Protein AF-A0A8T3TM35-F1 (afdb_monomer_lite)

Sequence (187 aa):
MLFPSIGATKRDLIRYYVTMAPVLLPYLRGRPLNTDRWPDGVTGKHFWQKQIPRHAPDWIARWDYPEAGSTESHTYIVADRVATMAWLANQAVIDLHPWTSRCESYRNPTYALIDIDPGERTTFQQVVTFARLYATALGHLGVTGFPKLTGKRGIQIWVPVRDGYTFDQTRDWVGELSRAVGGTVPD

Foldseek 3Di:
DAAVVVPDDLVNQLVVLLVCVVVCQVVQAQFFKWFKADPPHPVDDIDIDRADDPPDDPPFDKAADPPADPPGHGIGTGDHDSVNSSVCSNRRGPDIDTQQDGSVQNFWGQKQKDKQDDDPPDQLVNLVVLVVLLCVLCVVVVFDWDWDDPVPRHIMTITGDDPDDGPVRSVVVSVVSCVVSVVVDDD

Secondary structure (DSSP, 8-state):
--BGGGTB-HHHHHHHHHHHHHHHHHHHTT-EEEEEE-TT-TTS--EEE-BPPTTS-TTS-EEE-TT--TTS-SEEEE--SHHHHHHHHHTTEEEEEE-SB-GGGTTSBSEEEEEEPPPTT--HHHHHHHHHHHHHHHHHTT---EEEE-SSS-EEEEEE--TT--HHHHHHHHHHHHHHHHTTS--

Structure (mmCIF, N/CA/C/O backbone):
data_AF-A0A8T3TM35-F1
#
_entry.id   AF-A0A8T3TM35-F1
#
loop_
_atom_site.group_PDB
_atom_site.id
_atom_site.type_symbol
_atom_site.label_atom_id
_atom_site.label_alt_id
_atom_site.label_comp_id
_atom_site.label_asym_id
_atom_site.label_entity_id
_atom_site.label_seq_id
_atom_site.pdbx_PDB_ins_code
_atom_site.Cartn_x
_atom_site.Cartn_y
_atom_site.Cartn_z
_atom_site.occupancy
_atom_site.B_iso_or_equiv
_atom_site.auth_seq_id
_atom_site.auth_comp_id
_atom_site.auth_asym_id
_atom_site.auth_atom_id
_atom_site.pdbx_PDB_model_num
ATOM 1 N N . MET A 1 1 ? 22.528 -1.179 -10.360 1.00 88.75 1 MET A N 1
ATOM 2 C CA . MET A 1 1 ? 22.214 -1.777 -9.039 1.00 88.75 1 MET A CA 1
ATOM 3 C C . MET A 1 1 ? 20.976 -1.077 -8.501 1.00 88.75 1 MET A C 1
ATOM 5 O O . MET A 1 1 ? 20.927 0.128 -8.678 1.00 88.75 1 MET A O 1
ATOM 9 N N . LEU A 1 2 ? 19.987 -1.774 -7.921 1.00 95.56 2 LEU A N 1
ATOM 10 C CA . LEU A 1 2 ? 18.801 -1.092 -7.359 1.00 95.56 2 LEU A CA 1
ATOM 11 C C . LEU A 1 2 ? 18.935 -0.845 -5.856 1.00 95.56 2 LEU A C 1
ATOM 13 O O . LEU A 1 2 ? 18.558 0.227 -5.400 1.00 95.56 2 LEU A O 1
ATOM 17 N N . PHE A 1 3 ? 19.522 -1.787 -5.114 1.00 97.31 3 PHE A N 1
ATOM 18 C CA . PHE A 1 3 ? 19.735 -1.674 -3.670 1.00 97.31 3 PHE A CA 1
ATOM 19 C C . PHE A 1 3 ? 21.210 -1.948 -3.330 1.00 97.31 3 PHE A C 1
ATOM 21 O O . PHE A 1 3 ? 21.580 -3.094 -3.062 1.00 97.31 3 PHE A O 1
ATOM 28 N N . PRO A 1 4 ? 22.075 -0.915 -3.364 1.00 96.62 4 PRO A N 1
ATOM 29 C CA . PRO A 1 4 ? 23.511 -1.070 -3.129 1.00 96.62 4 PRO A CA 1
ATOM 30 C C . PRO A 1 4 ? 23.877 -1.709 -1.790 1.00 96.62 4 PRO A C 1
ATOM 32 O O . PRO A 1 4 ? 24.725 -2.595 -1.763 1.00 96.62 4 PRO A O 1
ATOM 35 N N . SER A 1 5 ? 23.200 -1.321 -0.706 1.00 96.50 5 SER A N 1
ATOM 36 C CA . SER A 1 5 ? 23.494 -1.788 0.657 1.00 96.50 5 SER A CA 1
ATOM 37 C C . SER A 1 5 ? 23.337 -3.297 0.855 1.00 96.50 5 SER A C 1
ATOM 39 O O . SER A 1 5 ? 23.974 -3.859 1.738 1.00 96.50 5 SER A O 1
ATOM 41 N N . ILE A 1 6 ? 22.507 -3.949 0.038 1.00 96.38 6 ILE A N 1
ATOM 42 C CA . ILE A 1 6 ? 22.234 -5.392 0.113 1.00 96.38 6 ILE A CA 1
ATOM 43 C C . ILE A 1 6 ? 22.645 -6.137 -1.164 1.00 96.38 6 ILE A C 1
ATOM 45 O O . ILE A 1 6 ? 22.265 -7.288 -1.355 1.00 96.38 6 ILE A O 1
ATOM 49 N N . GLY A 1 7 ? 23.373 -5.486 -2.077 1.00 96.94 7 GLY A N 1
ATOM 50 C CA . GLY A 1 7 ? 23.821 -6.123 -3.317 1.00 96.94 7 GLY A CA 1
ATOM 51 C C . GLY A 1 7 ? 22.704 -6.462 -4.317 1.00 96.94 7 GLY A C 1
ATOM 52 O O . GLY A 1 7 ? 22.964 -7.184 -5.276 1.00 96.94 7 GLY A O 1
ATOM 53 N N . ALA A 1 8 ? 21.471 -5.974 -4.125 1.00 98.00 8 ALA A N 1
ATOM 54 C CA . ALA A 1 8 ? 20.333 -6.418 -4.929 1.00 98.00 8 ALA A CA 1
ATOM 55 C C . ALA A 1 8 ? 20.161 -5.611 -6.226 1.00 98.00 8 ALA A C 1
ATOM 57 O O . ALA A 1 8 ? 20.257 -4.376 -6.294 1.00 98.00 8 ALA A O 1
ATOM 58 N N . THR A 1 9 ? 19.872 -6.342 -7.294 1.00 98.06 9 THR A N 1
ATOM 59 C CA . THR A 1 9 ? 19.763 -5.836 -8.660 1.00 98.06 9 THR A CA 1
ATOM 60 C C . THR A 1 9 ? 18.306 -5.723 -9.112 1.00 98.06 9 THR A C 1
ATOM 62 O O . THR A 1 9 ? 17.377 -6.195 -8.456 1.00 98.06 9 THR A O 1
ATOM 65 N N . LYS A 1 10 ? 18.088 -5.160 -10.307 1.00 98.00 10 LYS A N 1
ATOM 66 C CA . LYS A 1 10 ? 16.772 -5.189 -10.962 1.00 98.00 10 LYS A CA 1
ATOM 67 C C . LYS A 1 10 ? 16.270 -6.617 -11.202 1.00 98.00 10 LYS A C 1
ATOM 69 O O . LYS A 1 10 ? 15.076 -6.871 -11.086 1.00 98.00 10 LYS A O 1
ATOM 74 N N . ARG A 1 11 ? 17.173 -7.562 -11.497 1.00 98.38 11 ARG A N 1
ATOM 75 C CA . ARG A 1 11 ? 16.820 -8.980 -11.656 1.00 98.38 11 ARG A CA 1
ATOM 76 C C . ARG A 1 11 ? 16.233 -9.548 -10.364 1.00 98.38 11 ARG A C 1
ATOM 78 O O . ARG A 1 11 ? 15.283 -10.321 -10.432 1.00 98.38 11 ARG A O 1
ATOM 85 N N . ASP A 1 12 ? 16.772 -9.154 -9.214 1.00 98.56 12 ASP A N 1
ATOM 86 C CA . ASP A 1 12 ? 16.298 -9.626 -7.912 1.00 98.56 12 ASP A CA 1
ATOM 87 C C . ASP A 1 12 ? 14.933 -9.034 -7.564 1.00 98.56 12 ASP A C 1
ATOM 89 O O . ASP A 1 12 ? 14.064 -9.771 -7.107 1.00 98.56 12 ASP A O 1
ATOM 93 N N . LEU A 1 13 ? 14.694 -7.756 -7.886 1.00 98.50 13 LEU A N 1
ATOM 94 C CA . LEU A 1 13 ? 13.369 -7.144 -7.749 1.00 98.50 13 LEU A CA 1
ATOM 95 C C . LEU A 1 13 ? 12.320 -7.850 -8.624 1.00 98.50 13 LEU A C 1
ATOM 97 O O . LEU A 1 13 ? 11.247 -8.198 -8.137 1.00 98.50 13 LEU A O 1
ATOM 101 N N . ILE A 1 14 ? 12.643 -8.118 -9.897 1.00 98.75 14 ILE A N 1
ATOM 102 C CA . ILE A 1 14 ? 11.753 -8.865 -10.805 1.00 98.75 14 ILE A CA 1
ATOM 103 C C . ILE A 1 14 ? 11.472 -10.261 -10.244 1.00 98.75 14 ILE A C 1
ATOM 105 O O . ILE A 1 14 ? 10.315 -10.676 -10.197 1.00 98.75 14 ILE A O 1
ATOM 109 N N . ARG A 1 15 ? 12.509 -10.975 -9.783 1.00 98.75 15 ARG A N 1
ATOM 110 C CA . ARG A 1 15 ? 12.351 -12.295 -9.157 1.00 98.75 15 ARG A CA 1
ATOM 111 C C . ARG A 1 15 ? 11.426 -12.211 -7.943 1.00 98.75 15 ARG A C 1
ATOM 113 O O . ARG A 1 15 ? 10.504 -13.010 -7.849 1.00 98.75 15 ARG A O 1
ATOM 120 N N . TYR A 1 16 ? 11.634 -11.239 -7.057 1.00 98.56 16 TYR A N 1
ATOM 121 C CA . TYR A 1 16 ? 10.808 -11.043 -5.867 1.00 98.56 16 TYR A CA 1
ATOM 122 C C . TYR A 1 16 ? 9.336 -10.799 -6.226 1.00 98.56 16 TYR A C 1
ATOM 124 O O . TYR A 1 16 ? 8.463 -11.492 -5.709 1.00 98.56 16 TYR A O 1
ATOM 132 N N . TYR A 1 17 ? 9.055 -9.891 -7.165 1.00 98.69 17 TYR A N 1
ATOM 133 C CA . TYR A 1 17 ? 7.687 -9.590 -7.605 1.00 98.69 17 TYR A CA 1
ATOM 134 C C . TYR A 1 17 ? 6.992 -10.808 -8.221 1.00 98.69 17 TYR A C 1
ATOM 136 O O . TYR A 1 17 ? 5.821 -11.046 -7.937 1.00 98.69 17 TYR A O 1
ATOM 144 N N . VAL A 1 18 ? 7.700 -11.595 -9.038 1.00 98.62 18 VAL A N 1
ATOM 145 C CA . VAL A 1 18 ? 7.152 -12.815 -9.652 1.00 98.62 18 VAL A CA 1
ATOM 146 C C . VAL A 1 18 ? 6.868 -13.886 -8.601 1.00 98.62 18 VAL A C 1
ATOM 148 O O . VAL A 1 18 ? 5.777 -14.452 -8.599 1.00 98.62 18 VAL A O 1
ATOM 151 N N . THR A 1 19 ? 7.804 -14.131 -7.681 1.00 98.69 19 THR A N 1
ATOM 152 C CA . THR A 1 19 ? 7.646 -15.131 -6.615 1.00 98.69 19 THR A CA 1
ATOM 153 C C . THR A 1 19 ? 6.531 -14.755 -5.640 1.00 98.69 19 THR A C 1
ATOM 155 O O . THR A 1 19 ? 5.755 -15.616 -5.236 1.00 98.69 19 THR A O 1
ATOM 158 N N . MET A 1 20 ? 6.412 -13.473 -5.285 1.00 98.50 20 MET A N 1
ATOM 159 C CA . MET A 1 20 ? 5.404 -12.988 -4.336 1.00 98.50 20 MET A CA 1
ATOM 160 C C . MET A 1 20 ? 4.048 -12.684 -4.976 1.00 98.50 20 MET A C 1
ATOM 162 O O . MET A 1 20 ? 3.083 -12.427 -4.255 1.00 98.50 20 MET A O 1
ATOM 166 N N . ALA A 1 21 ? 3.929 -12.731 -6.305 1.00 98.38 21 ALA A N 1
ATOM 167 C CA . ALA A 1 21 ? 2.689 -12.410 -7.006 1.00 98.38 21 ALA A CA 1
ATOM 168 C C . ALA A 1 21 ? 1.450 -13.176 -6.490 1.00 98.38 21 ALA A C 1
ATOM 170 O O . ALA A 1 21 ? 0.415 -12.527 -6.340 1.00 98.38 21 ALA A O 1
ATOM 171 N N . PRO A 1 22 ? 1.497 -14.485 -6.152 1.00 98.06 22 PRO A N 1
ATOM 172 C CA . PRO A 1 22 ? 0.335 -15.189 -5.596 1.00 98.06 22 PRO A CA 1
ATOM 173 C C . PRO A 1 22 ? -0.182 -14.596 -4.277 1.00 98.06 22 PRO A C 1
ATOM 175 O O . PRO A 1 22 ? -1.377 -14.669 -4.008 1.00 98.06 22 PRO A O 1
ATOM 178 N N . VAL A 1 23 ? 0.702 -13.983 -3.484 1.00 97.75 23 VAL A N 1
ATOM 179 C CA . VAL A 1 23 ? 0.368 -13.339 -2.204 1.00 97.75 23 VAL A CA 1
ATOM 180 C C . VAL A 1 23 ? -0.036 -11.880 -2.408 1.00 97.75 23 VAL A C 1
ATOM 182 O O . VAL A 1 23 ? -0.959 -11.406 -1.759 1.00 97.75 23 VAL A O 1
ATOM 185 N N . LEU A 1 24 ? 0.629 -11.160 -3.317 1.00 97.88 24 LEU A N 1
ATOM 186 C CA . LEU A 1 24 ? 0.381 -9.735 -3.550 1.00 97.88 24 LEU A CA 1
ATOM 187 C C . LEU A 1 24 ? -0.882 -9.482 -4.382 1.00 97.88 24 LEU A C 1
ATOM 189 O O . LEU A 1 24 ? -1.676 -8.609 -4.043 1.00 97.88 24 LEU A O 1
ATOM 193 N N . LEU A 1 25 ? -1.095 -10.241 -5.461 1.00 98.44 25 LEU A N 1
ATOM 194 C CA . LEU A 1 25 ? -2.178 -9.992 -6.420 1.00 98.44 25 LEU A CA 1
ATOM 195 C C . LEU A 1 25 ? -3.589 -9.974 -5.808 1.00 98.44 25 LEU A C 1
ATOM 197 O O . LEU A 1 25 ? -4.373 -9.131 -6.245 1.00 98.44 25 LEU A O 1
ATOM 201 N N . PRO A 1 26 ? -3.949 -10.805 -4.808 1.00 97.38 26 PRO A N 1
ATOM 202 C CA . PRO A 1 26 ? -5.237 -10.684 -4.120 1.00 97.38 26 PRO A CA 1
ATOM 203 C C . PRO A 1 26 ? -5.521 -9.284 -3.554 1.00 97.38 26 PRO A C 1
ATOM 205 O O . PRO A 1 26 ? -6.677 -8.870 -3.508 1.00 97.38 26 PRO A O 1
ATOM 208 N N . TYR A 1 27 ? -4.479 -8.535 -3.180 1.00 96.25 27 TYR A N 1
ATOM 209 C CA . TYR A 1 27 ? -4.590 -7.178 -2.638 1.00 96.25 27 TYR A CA 1
ATOM 210 C C . TYR A 1 27 ? -4.448 -6.075 -3.694 1.00 96.25 27 TYR A C 1
ATOM 212 O O . TYR A 1 27 ? -4.676 -4.915 -3.369 1.00 96.25 27 TYR A O 1
ATOM 220 N N . LEU A 1 28 ? -4.085 -6.407 -4.939 1.00 98.00 28 LEU A N 1
ATOM 221 C CA . LEU A 1 28 ? -3.875 -5.443 -6.033 1.00 98.00 28 LEU A CA 1
ATOM 222 C C . LEU A 1 28 ? -4.947 -5.535 -7.128 1.00 98.00 28 LEU A C 1
ATOM 224 O O . LEU A 1 28 ? -5.245 -4.544 -7.793 1.00 98.00 28 LEU A O 1
ATOM 228 N N . ARG A 1 29 ? -5.534 -6.721 -7.324 1.00 96.69 29 ARG A N 1
ATOM 229 C CA . ARG A 1 29 ? -6.546 -6.964 -8.356 1.00 96.69 29 ARG A CA 1
ATOM 230 C C . ARG A 1 29 ? -7.733 -6.024 -8.202 1.00 96.69 29 ARG A C 1
ATOM 232 O O . ARG A 1 29 ? -8.268 -5.847 -7.110 1.00 96.69 29 ARG A O 1
ATOM 239 N N . GLY A 1 30 ? -8.155 -5.457 -9.329 1.00 97.56 30 GLY A N 1
ATOM 240 C CA . GLY A 1 30 ? -9.287 -4.538 -9.384 1.00 97.56 30 GLY A CA 1
ATOM 241 C C . GLY A 1 30 ? -9.027 -3.200 -8.696 1.00 97.56 30 GLY A C 1
ATOM 242 O O . GLY A 1 30 ? -9.985 -2.476 -8.449 1.00 97.56 30 GLY A O 1
ATOM 243 N N . ARG A 1 31 ? -7.774 -2.851 -8.376 1.00 98.25 31 ARG A N 1
ATOM 244 C CA . ARG A 1 31 ? -7.418 -1.574 -7.750 1.00 98.25 31 ARG A CA 1
ATOM 245 C C . ARG A 1 31 ? -6.504 -0.766 -8.668 1.00 98.25 31 ARG A C 1
ATOM 247 O O . ARG A 1 31 ? -5.483 -1.302 -9.109 1.00 98.25 31 ARG A O 1
ATOM 254 N N . PRO A 1 32 ? -6.831 0.507 -8.934 1.00 98.19 32 PRO A N 1
ATOM 255 C CA . PRO A 1 32 ? -5.911 1.425 -9.591 1.00 98.19 32 PRO A CA 1
ATOM 256 C C . PRO A 1 32 ? -4.620 1.558 -8.778 1.00 98.19 32 PRO A C 1
ATOM 258 O O . PRO A 1 32 ? -4.656 1.628 -7.545 1.00 98.19 32 PRO A O 1
ATOM 261 N N . LEU A 1 33 ? -3.476 1.582 -9.459 1.00 97.94 33 LEU A N 1
ATOM 262 C CA . LEU A 1 33 ? -2.163 1.701 -8.832 1.00 97.94 33 LEU A CA 1
ATOM 263 C C . LEU A 1 33 ? -1.560 3.080 -9.059 1.00 97.94 33 LEU A C 1
ATOM 265 O O . LEU A 1 33 ? -1.355 3.505 -10.194 1.00 97.94 33 LEU A O 1
ATOM 269 N N . ASN A 1 34 ? -1.159 3.712 -7.960 1.00 98.06 34 ASN A N 1
ATOM 270 C CA . ASN A 1 34 ? -0.074 4.679 -7.983 1.00 98.06 34 ASN A CA 1
ATOM 271 C C . ASN A 1 34 ? 1.240 3.912 -7.785 1.00 98.06 34 ASN A C 1
ATOM 273 O O . ASN A 1 34 ? 1.294 2.932 -7.038 1.00 98.06 34 ASN A O 1
ATOM 277 N N . THR A 1 35 ? 2.305 4.339 -8.452 1.00 98.19 35 THR A N 1
ATOM 278 C CA . THR A 1 35 ? 3.607 3.663 -8.385 1.00 98.19 35 THR A CA 1
ATOM 279 C C . THR A 1 35 ? 4.715 4.660 -8.101 1.00 98.19 35 THR A C 1
ATOM 281 O O . THR A 1 35 ? 4.652 5.783 -8.601 1.00 98.19 35 THR A O 1
ATOM 284 N N . ASP A 1 36 ? 5.722 4.253 -7.329 1.00 98.00 36 ASP A N 1
ATOM 285 C CA . ASP A 1 36 ? 6.956 5.023 -7.151 1.00 98.00 36 ASP A CA 1
ATOM 286 C C . ASP A 1 36 ? 8.120 4.313 -7.849 1.00 98.00 36 ASP A C 1
ATOM 288 O O . ASP A 1 36 ? 8.399 3.127 -7.616 1.00 98.00 36 ASP A O 1
ATOM 292 N N . ARG A 1 37 ? 8.761 5.030 -8.773 1.00 97.69 37 ARG A N 1
ATOM 293 C CA . ARG A 1 37 ? 9.761 4.484 -9.692 1.00 97.69 37 ARG A CA 1
ATOM 294 C C . ARG A 1 37 ? 11.143 5.003 -9.359 1.00 97.69 37 ARG A C 1
ATOM 296 O O . ARG A 1 37 ? 11.346 6.207 -9.273 1.00 97.69 37 ARG A O 1
ATOM 303 N N . TRP A 1 38 ? 12.102 4.083 -9.322 1.00 98.06 38 TRP A N 1
ATOM 304 C CA . TRP A 1 38 ? 13.501 4.324 -8.973 1.00 98.06 38 TRP A CA 1
ATOM 305 C C . TRP A 1 38 ? 14.437 3.826 -10.088 1.00 98.06 38 TRP A C 1
ATOM 307 O O . TRP A 1 38 ? 15.111 2.805 -9.913 1.00 98.06 38 TRP A O 1
ATOM 317 N N . PRO A 1 39 ? 14.476 4.492 -11.263 1.00 96.69 39 PRO A N 1
ATOM 318 C CA . PRO A 1 39 ? 15.224 4.009 -12.430 1.00 96.69 39 PRO A CA 1
ATOM 319 C C . PRO A 1 39 ? 16.710 3.774 -12.146 1.00 96.69 39 PRO A C 1
ATOM 321 O O . PRO A 1 39 ? 17.278 2.786 -12.614 1.00 96.69 39 PRO A O 1
ATOM 324 N N . ASP A 1 40 ? 17.295 4.642 -11.318 1.00 96.62 40 ASP A N 1
ATOM 325 C CA . ASP A 1 40 ? 18.714 4.638 -10.956 1.00 96.62 40 ASP A CA 1
ATOM 326 C C . ASP A 1 40 ? 18.978 3.998 -9.575 1.00 96.62 40 ASP A C 1
ATOM 328 O O . ASP A 1 40 ? 20.068 4.125 -9.018 1.00 96.62 40 ASP A O 1
ATOM 332 N N . GLY A 1 41 ? 17.992 3.278 -9.021 1.00 97.12 41 GLY A N 1
ATOM 333 C CA . GLY A 1 41 ? 18.067 2.641 -7.702 1.00 97.12 41 GLY A CA 1
ATOM 334 C C . GLY A 1 41 ? 17.793 3.585 -6.530 1.00 97.12 41 GLY A C 1
ATOM 335 O O . GLY A 1 41 ? 17.624 4.787 -6.710 1.00 97.12 41 GLY A O 1
ATOM 336 N N . VAL A 1 42 ? 17.759 3.034 -5.310 1.00 96.88 42 VAL A N 1
ATOM 337 C CA . VAL A 1 42 ? 17.304 3.732 -4.082 1.00 96.88 42 VAL A CA 1
ATOM 338 C C . VAL A 1 42 ? 18.171 4.916 -3.639 1.00 96.88 42 VAL A C 1
ATOM 340 O O . VAL A 1 42 ? 17.793 5.662 -2.743 1.00 96.88 42 VAL A O 1
ATOM 343 N N . THR A 1 43 ? 19.346 5.091 -4.242 1.00 96.62 43 THR A N 1
ATOM 344 C CA . THR A 1 43 ? 20.241 6.236 -4.007 1.00 96.62 43 THR A CA 1
ATOM 345 C C . THR A 1 43 ? 20.080 7.338 -5.057 1.00 96.62 43 THR A C 1
ATOM 347 O O . THR A 1 43 ? 20.706 8.388 -4.938 1.00 96.62 43 THR A O 1
ATOM 350 N N . GLY A 1 44 ? 19.312 7.080 -6.119 1.00 96.56 44 GLY A N 1
ATOM 351 C CA . GLY A 1 44 ? 19.071 7.999 -7.225 1.00 96.56 44 GLY A CA 1
ATOM 352 C C . GLY A 1 44 ? 17.776 8.795 -7.074 1.00 96.56 44 GLY A C 1
ATOM 353 O O . GLY A 1 44 ? 17.106 8.762 -6.042 1.00 96.56 44 GLY A O 1
ATOM 354 N N . LYS A 1 45 ? 17.412 9.520 -8.138 1.00 97.19 45 LYS A N 1
ATOM 355 C CA . LYS A 1 45 ? 16.120 10.210 -8.208 1.00 97.19 45 LYS A CA 1
ATOM 356 C C . LYS A 1 45 ? 14.994 9.201 -8.414 1.00 97.19 45 LYS A C 1
ATOM 358 O O . LYS A 1 45 ? 15.152 8.211 -9.129 1.00 97.19 45 LYS A O 1
ATOM 363 N N . HIS A 1 46 ? 13.843 9.519 -7.842 1.00 97.44 46 HIS A N 1
ATOM 364 C CA . HIS A 1 46 ? 12.619 8.753 -8.005 1.00 97.44 46 HIS A CA 1
ATOM 365 C C . HIS A 1 46 ? 11.457 9.669 -8.371 1.00 97.44 46 HIS A C 1
ATOM 367 O O . HIS A 1 46 ? 11.565 10.896 -8.267 1.00 97.44 46 HIS A O 1
ATOM 373 N N . PHE A 1 47 ? 10.368 9.083 -8.856 1.00 97.88 47 PHE A N 1
ATOM 374 C CA . PHE A 1 47 ? 9.169 9.838 -9.185 1.00 97.88 47 PHE A CA 1
ATOM 375 C C . PHE A 1 47 ? 7.903 8.994 -9.082 1.00 97.88 47 PHE A C 1
ATOM 377 O O . PHE A 1 47 ? 7.862 7.813 -9.439 1.00 97.88 47 PHE A O 1
ATOM 384 N N . TRP A 1 48 ? 6.831 9.675 -8.687 1.00 97.50 48 TRP A N 1
ATOM 385 C CA . TRP A 1 48 ? 5.485 9.132 -8.680 1.00 97.50 48 TRP A CA 1
ATOM 386 C C . TRP A 1 48 ? 4.909 9.058 -10.088 1.00 97.50 48 TRP A C 1
ATOM 388 O O . TRP A 1 48 ? 4.900 10.039 -10.831 1.00 97.50 48 TRP A O 1
ATOM 398 N N . GLN A 1 49 ? 4.350 7.904 -10.425 1.00 97.00 49 GLN A N 1
ATOM 399 C CA . GLN A 1 49 ? 3.645 7.663 -11.671 1.00 97.00 49 GLN A CA 1
ATOM 400 C C . GLN A 1 49 ? 2.241 7.142 -11.360 1.00 97.00 49 GLN A C 1
ATOM 402 O O . GLN A 1 49 ? 2.069 6.039 -10.832 1.00 97.00 49 GLN A O 1
ATOM 407 N N . LYS A 1 50 ? 1.246 7.968 -11.691 1.00 96.81 50 LYS A N 1
ATOM 408 C CA . LYS A 1 50 ? -0.188 7.666 -11.587 1.00 96.81 50 LYS A CA 1
ATOM 409 C C . LYS A 1 50 ? -0.748 7.274 -12.956 1.00 96.81 50 LYS A C 1
ATOM 411 O O . LYS A 1 50 ? -1.243 6.167 -13.134 1.00 96.81 50 LYS A O 1
ATOM 416 N N . GLN A 1 51 ? -0.562 8.157 -13.939 1.00 97.31 51 GLN A N 1
ATOM 417 C CA . GLN A 1 51 ? -0.907 7.908 -15.334 1.00 97.31 51 GLN A CA 1
ATOM 418 C C . GLN A 1 51 ? -0.103 6.729 -15.900 1.00 97.31 51 GLN A C 1
ATOM 420 O O . GLN A 1 51 ? 1.130 6.706 -15.817 1.00 97.31 51 GLN A O 1
ATOM 425 N N . ILE A 1 52 ? -0.795 5.776 -16.525 1.00 97.06 52 ILE A N 1
ATOM 426 C CA . ILE A 1 52 ? -0.159 4.693 -17.279 1.00 97.06 52 ILE A CA 1
ATOM 427 C C . ILE A 1 52 ? 0.761 5.280 -18.369 1.00 97.06 52 ILE A C 1
ATOM 429 O O . ILE A 1 52 ? 0.353 6.188 -19.102 1.00 97.06 52 ILE A O 1
ATOM 433 N N . PRO A 1 53 ? 2.017 4.812 -18.499 1.00 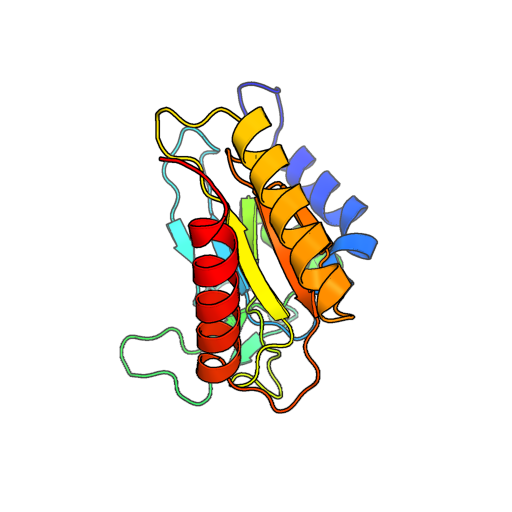95.88 53 PRO A N 1
ATOM 434 C CA . PRO A 1 53 ? 2.930 5.382 -19.473 1.00 95.88 53 PRO A CA 1
ATOM 435 C C . PRO A 1 53 ? 2.543 4.958 -20.893 1.00 95.88 53 PRO A C 1
ATOM 437 O O . PRO A 1 53 ? 2.080 3.842 -21.114 1.00 95.88 53 PRO A O 1
ATOM 440 N N . ARG A 1 54 ? 2.791 5.831 -21.878 1.00 95.75 54 ARG A N 1
ATOM 441 C CA . ARG A 1 54 ? 2.416 5.604 -23.290 1.00 95.75 54 ARG A CA 1
ATOM 442 C C . ARG A 1 54 ? 3.027 4.339 -23.903 1.00 95.75 54 ARG A C 1
ATOM 444 O O . ARG A 1 54 ? 2.456 3.780 -24.826 1.00 95.75 54 ARG A O 1
ATOM 451 N N . HIS A 1 55 ? 4.181 3.901 -23.403 1.00 95.94 55 HIS A N 1
ATOM 452 C CA . HIS A 1 55 ? 4.864 2.681 -23.846 1.00 95.94 55 HIS A CA 1
ATOM 453 C C . HIS A 1 55 ? 4.430 1.422 -23.080 1.00 95.94 55 HIS A C 1
ATOM 455 O O . HIS A 1 55 ? 5.063 0.375 -23.225 1.00 95.94 55 HIS A O 1
ATOM 461 N N . ALA A 1 56 ? 3.414 1.510 -22.213 1.00 97.81 56 ALA A N 1
ATOM 462 C CA . ALA A 1 56 ? 2.872 0.337 -21.542 1.00 97.81 56 ALA A CA 1
ATOM 463 C C . ALA A 1 56 ? 2.274 -0.631 -22.579 1.00 97.81 56 ALA A C 1
ATOM 465 O O . ALA A 1 56 ? 1.479 -0.200 -23.413 1.00 97.81 56 ALA A O 1
ATOM 466 N N . PRO A 1 57 ? 2.622 -1.930 -22.531 1.00 98.19 57 PRO A N 1
ATOM 467 C CA . PRO A 1 57 ? 2.053 -2.913 -23.445 1.00 98.19 57 PRO A CA 1
ATOM 468 C C . PRO A 1 57 ? 0.522 -2.984 -23.378 1.00 98.19 57 PRO A C 1
ATOM 470 O O . PRO A 1 57 ? -0.071 -2.787 -22.316 1.00 98.19 57 PRO A O 1
ATOM 473 N N . ASP A 1 58 ? -0.122 -3.358 -24.485 1.00 97.56 58 ASP A N 1
ATOM 474 C CA . ASP A 1 58 ? -1.591 -3.413 -24.576 1.00 97.56 58 ASP A CA 1
ATOM 475 C C . ASP A 1 58 ? -2.255 -4.456 -23.681 1.00 97.56 58 ASP A C 1
ATOM 477 O O . ASP A 1 58 ? -3.418 -4.316 -23.316 1.00 97.56 58 ASP A O 1
ATOM 481 N N . TRP A 1 59 ? -1.503 -5.467 -23.254 1.00 98.00 59 TRP A N 1
ATOM 482 C CA . TRP A 1 59 ? -1.990 -6.480 -22.323 1.00 98.00 59 TRP A CA 1
ATOM 483 C C . TRP A 1 59 ? -2.003 -6.016 -20.856 1.00 98.00 59 TRP A C 1
ATOM 485 O O . TRP A 1 59 ? -2.542 -6.733 -20.010 1.00 98.00 59 TRP A O 1
ATOM 495 N N . ILE A 1 60 ? -1.407 -4.860 -20.529 1.00 98.38 60 ILE A N 1
ATOM 496 C CA . ILE A 1 60 ? -1.475 -4.284 -19.180 1.00 98.38 60 ILE A CA 1
ATOM 497 C C . ILE A 1 60 ? -2.900 -3.798 -18.941 1.00 98.38 60 ILE A C 1
ATOM 499 O O . ILE A 1 60 ? -3.371 -2.905 -19.644 1.00 98.38 60 ILE A O 1
ATOM 503 N N . ALA A 1 61 ? -3.565 -4.359 -17.929 1.00 98.12 61 ALA A N 1
ATOM 504 C CA . ALA A 1 61 ? -4.898 -3.926 -17.540 1.00 98.12 61 ALA A CA 1
ATOM 505 C C . ALA A 1 61 ? -4.887 -2.459 -17.082 1.00 98.12 61 ALA A C 1
ATOM 507 O O . ALA A 1 61 ? -3.975 -2.000 -16.383 1.00 98.12 61 ALA A O 1
ATOM 508 N N . ARG A 1 62 ? -5.920 -1.730 -17.504 1.00 97.31 62 ARG A N 1
ATOM 509 C CA . ARG A 1 62 ? -6.058 -0.281 -17.354 1.00 97.31 62 ARG A CA 1
ATOM 510 C C . ARG A 1 62 ? -7.416 0.028 -16.744 1.00 97.31 62 ARG A C 1
ATOM 512 O O . ARG A 1 62 ? -8.377 -0.693 -17.004 1.00 97.31 62 ARG A O 1
ATOM 519 N N . TRP A 1 63 ? -7.494 1.099 -15.973 1.00 98.31 63 TRP A N 1
ATOM 520 C CA . TRP A 1 63 ? -8.760 1.659 -15.519 1.00 98.31 63 TRP A CA 1
ATOM 521 C C . TRP A 1 63 ? -8.774 3.153 -15.793 1.00 98.31 63 TRP A C 1
ATOM 523 O O . TRP A 1 63 ? -7.870 3.866 -15.349 1.00 98.31 63 TRP A O 1
ATOM 533 N N . ASP A 1 64 ? -9.787 3.598 -16.530 1.00 97.50 64 ASP A N 1
ATOM 534 C CA . ASP A 1 64 ? -10.029 5.013 -16.772 1.00 97.50 64 ASP A CA 1
ATOM 535 C C . ASP A 1 64 ? -10.809 5.590 -15.594 1.00 97.50 64 ASP A C 1
ATOM 537 O O . ASP A 1 64 ? -11.877 5.089 -15.239 1.00 97.50 64 ASP A O 1
ATOM 541 N N . TYR A 1 65 ? -10.251 6.623 -14.968 1.00 96.56 65 TYR A N 1
ATOM 542 C CA . TYR A 1 65 ? -10.854 7.290 -13.829 1.00 96.56 65 TYR A CA 1
ATOM 543 C C . TYR A 1 65 ? -12.044 8.136 -14.312 1.00 96.56 65 TYR A C 1
ATOM 545 O O . TYR A 1 65 ? -11.824 9.121 -15.022 1.00 96.56 65 TYR A O 1
ATOM 553 N N . PRO A 1 66 ? -13.298 7.795 -13.934 1.00 94.25 66 PRO A N 1
ATOM 554 C CA . PRO A 1 66 ? -14.485 8.416 -14.529 1.00 94.25 66 PRO A CA 1
ATOM 555 C C . PRO A 1 66 ? -14.617 9.918 -14.276 1.00 94.25 66 PRO A C 1
ATOM 557 O O . PRO A 1 66 ? -15.336 10.604 -14.994 1.00 94.25 66 PRO A O 1
ATOM 560 N N . GLU A 1 67 ? -13.939 10.424 -13.251 1.00 91.75 67 GLU A N 1
ATOM 561 C CA . GLU A 1 67 ? -14.047 11.809 -12.792 1.00 91.75 67 GLU A CA 1
ATOM 562 C C . GLU A 1 67 ? -12.738 12.573 -12.907 1.00 91.75 67 GLU A C 1
ATOM 564 O O . GLU A 1 67 ? -12.598 13.633 -12.303 1.00 91.75 67 GLU A O 1
ATOM 569 N N . ALA A 1 68 ? -11.788 12.042 -13.681 1.00 89.19 68 ALA A N 1
ATOM 570 C CA . ALA A 1 68 ? -10.512 12.695 -13.897 1.00 89.19 68 ALA A CA 1
ATOM 571 C C . ALA A 1 68 ? -10.719 14.120 -14.428 1.00 89.19 68 ALA A C 1
ATOM 573 O O . ALA A 1 68 ? -11.174 14.327 -15.559 1.00 89.19 68 ALA A O 1
ATOM 574 N N . GLY A 1 69 ? -10.359 15.101 -13.603 1.00 85.75 69 GLY A N 1
ATOM 575 C CA . GLY A 1 69 ? -10.283 16.498 -14.009 1.00 85.75 69 GLY A CA 1
ATOM 576 C C . GLY A 1 69 ? -9.129 16.748 -14.984 1.00 85.75 69 GLY A C 1
ATOM 577 O O . GLY A 1 69 ? -8.260 15.904 -15.190 1.00 85.75 69 GLY A O 1
ATOM 578 N N . SER A 1 70 ? -9.058 17.955 -15.548 1.00 82.12 70 SER A N 1
ATOM 579 C CA . SER A 1 70 ? -8.050 18.319 -16.562 1.00 82.12 70 SER A CA 1
ATOM 580 C C . SER A 1 70 ? -6.592 18.257 -16.084 1.00 82.12 70 SER A C 1
ATOM 582 O O . SER A 1 70 ? -5.673 18.297 -16.898 1.00 82.12 70 SER A O 1
ATOM 584 N N . THR A 1 71 ? -6.367 18.234 -14.771 1.00 83.12 71 THR A N 1
ATOM 585 C CA . THR A 1 71 ? -5.040 18.167 -14.139 1.00 83.12 71 THR A CA 1
ATOM 586 C C . THR A 1 71 ? -4.747 16.799 -13.523 1.00 83.12 71 THR A C 1
ATOM 588 O O . THR A 1 71 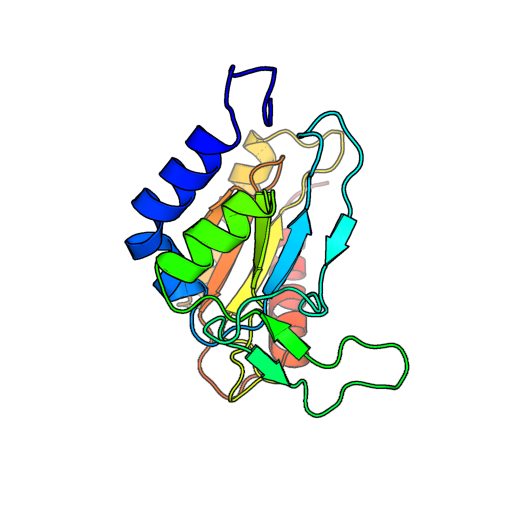? -3.658 16.588 -12.986 1.00 83.12 71 THR A O 1
ATOM 591 N N . GLU A 1 72 ? -5.700 15.869 -13.582 1.00 83.69 72 GLU A N 1
ATOM 592 C CA . GLU A 1 72 ? -5.584 14.550 -12.977 1.00 83.69 72 GLU A CA 1
ATOM 593 C C . GLU A 1 72 ? -5.082 13.508 -13.980 1.00 83.69 72 GLU A C 1
ATOM 595 O O . GLU A 1 72 ? -5.042 13.711 -15.192 1.00 83.69 72 GLU A O 1
ATOM 600 N N . SER A 1 73 ? -4.642 12.362 -13.461 1.00 90.12 73 SER A N 1
ATOM 601 C CA . SER A 1 73 ? -4.374 11.212 -14.323 1.00 90.12 73 SER A CA 1
ATOM 602 C C . SER A 1 73 ? -5.701 10.592 -14.742 1.00 90.12 73 SER A C 1
ATOM 604 O O . SER A 1 73 ? -6.560 10.339 -13.903 1.00 90.12 73 SER A O 1
ATOM 606 N N . HIS A 1 74 ? -5.849 10.337 -16.035 1.00 93.19 74 HIS A N 1
ATOM 607 C CA . HIS A 1 74 ? -7.070 9.786 -16.608 1.00 93.19 74 HIS A CA 1
ATOM 608 C C . HIS A 1 74 ? -7.081 8.263 -16.580 1.00 93.19 74 HIS A C 1
ATOM 610 O O . HIS A 1 74 ? -8.142 7.675 -16.437 1.00 93.19 74 HIS A O 1
ATOM 616 N N . THR A 1 75 ? -5.918 7.617 -16.682 1.00 97.50 75 THR A N 1
ATOM 617 C CA . THR A 1 75 ? -5.836 6.158 -16.812 1.00 97.50 75 THR A CA 1
ATOM 618 C C . THR A 1 75 ? -4.754 5.597 -15.908 1.00 97.50 75 THR A C 1
ATOM 620 O O . THR A 1 75 ? -3.591 5.998 -15.984 1.00 97.50 75 THR A O 1
ATOM 623 N N . TYR A 1 76 ? -5.120 4.612 -15.098 1.00 98.44 76 TYR A N 1
ATOM 624 C CA . TYR A 1 76 ? -4.251 3.964 -14.121 1.00 98.44 76 TYR A CA 1
ATOM 625 C C . TYR A 1 76 ? -3.956 2.517 -14.514 1.00 98.44 76 TYR A C 1
ATOM 627 O O . TYR A 1 76 ? -4.759 1.856 -15.173 1.00 98.44 76 TYR A O 1
ATOM 635 N N . ILE A 1 77 ? -2.808 2.003 -14.071 1.00 98.50 77 ILE A N 1
ATOM 636 C CA . ILE A 1 77 ? -2.480 0.575 -14.182 1.00 98.50 77 ILE A CA 1
ATOM 637 C C . ILE A 1 77 ? -3.285 -0.206 -13.139 1.00 98.50 77 ILE A C 1
ATOM 639 O O . ILE A 1 77 ? -3.386 0.223 -11.990 1.00 98.50 77 ILE A O 1
ATOM 643 N N . VAL A 1 78 ? -3.780 -1.386 -13.511 1.00 98.44 78 VAL A N 1
ATOM 644 C CA . VAL A 1 78 ? -4.348 -2.373 -12.583 1.00 98.44 78 VAL A CA 1
ATOM 645 C C . VAL A 1 78 ? -3.502 -3.645 -12.647 1.00 98.44 78 VAL A C 1
ATOM 647 O O . VAL A 1 78 ? -3.372 -4.265 -13.701 1.00 98.44 78 VAL A O 1
ATOM 650 N N . ALA A 1 79 ? -2.898 -4.056 -11.528 1.00 98.31 79 ALA A N 1
ATOM 651 C CA . ALA A 1 79 ? -2.118 -5.295 -11.491 1.00 98.31 79 ALA A CA 1
ATOM 652 C C . ALA A 1 79 ? -3.019 -6.506 -11.230 1.00 98.31 79 ALA A C 1
ATOM 654 O O . ALA A 1 79 ? -3.501 -6.718 -10.119 1.00 98.31 79 ALA A O 1
ATOM 655 N N . ASP A 1 80 ? -3.224 -7.323 -12.263 1.00 97.38 80 ASP A N 1
ATOM 656 C CA . ASP A 1 80 ? -4.140 -8.467 -12.236 1.00 97.38 80 ASP A CA 1
ATOM 657 C C . ASP A 1 80 ? -3.450 -9.841 -12.347 1.00 97.38 80 ASP A C 1
ATOM 659 O O . ASP A 1 80 ? -3.985 -10.854 -11.879 1.00 97.38 80 ASP A O 1
ATOM 663 N N . ARG A 1 81 ? -2.235 -9.875 -12.908 1.00 98.31 81 ARG A N 1
ATOM 664 C CA . ARG A 1 81 ? -1.487 -11.094 -13.243 1.00 98.31 81 ARG A CA 1
ATOM 665 C C . ARG A 1 81 ? 0.012 -10.971 -12.962 1.00 98.31 81 ARG A C 1
ATOM 667 O O . ARG A 1 81 ? 0.568 -9.876 -12.888 1.00 98.31 81 ARG A O 1
ATOM 674 N N . VAL A 1 82 ? 0.689 -12.119 -12.884 1.00 98.62 82 VAL A N 1
ATOM 675 C CA . VAL A 1 82 ? 2.141 -12.217 -12.625 1.00 98.62 82 VAL A CA 1
ATOM 676 C C . VAL A 1 82 ? 2.960 -11.444 -13.666 1.00 98.62 82 VAL A C 1
ATOM 678 O O . VAL A 1 82 ? 3.926 -10.773 -13.314 1.00 98.62 82 VAL A O 1
ATOM 681 N N . ALA A 1 83 ? 2.545 -11.472 -14.938 1.00 98.62 83 ALA A N 1
ATOM 682 C CA . ALA A 1 83 ? 3.212 -10.723 -16.004 1.00 98.62 83 ALA A CA 1
ATOM 683 C C . ALA A 1 83 ? 3.215 -9.204 -15.742 1.00 98.62 83 ALA A C 1
ATOM 685 O O . ALA A 1 83 ? 4.238 -8.553 -15.955 1.00 98.62 83 ALA A O 1
ATOM 686 N N . THR A 1 84 ? 2.122 -8.645 -15.206 1.00 98.56 84 THR A N 1
ATOM 687 C CA . THR A 1 84 ? 2.046 -7.222 -14.836 1.00 98.56 84 THR A CA 1
ATOM 688 C C . THR A 1 84 ? 3.020 -6.902 -13.703 1.00 98.56 84 THR A C 1
ATOM 690 O O . THR A 1 84 ? 3.733 -5.905 -13.781 1.00 98.56 84 THR A O 1
ATOM 693 N N . MET A 1 85 ? 3.139 -7.783 -12.703 1.00 98.69 85 MET A N 1
ATOM 694 C CA . MET A 1 85 ? 4.120 -7.637 -11.617 1.00 98.69 85 MET A CA 1
ATOM 695 C C . MET A 1 85 ? 5.561 -7.642 -12.147 1.00 98.69 85 MET A C 1
ATOM 697 O O . MET A 1 85 ? 6.354 -6.765 -11.805 1.00 98.69 85 MET A O 1
ATOM 701 N N . ALA A 1 86 ? 5.898 -8.582 -13.033 1.00 98.75 86 ALA A N 1
ATOM 702 C CA . ALA A 1 86 ? 7.219 -8.642 -13.658 1.00 98.75 86 ALA A CA 1
ATOM 703 C C . ALA A 1 86 ? 7.535 -7.373 -14.469 1.00 98.75 86 ALA A C 1
ATOM 705 O O . ALA A 1 86 ? 8.650 -6.850 -14.406 1.00 98.75 86 ALA A O 1
ATOM 706 N N . TRP A 1 87 ? 6.552 -6.859 -15.214 1.00 98.69 87 TRP A N 1
ATOM 707 C CA . TRP A 1 87 ? 6.710 -5.633 -15.989 1.00 98.69 87 TRP A CA 1
ATOM 708 C C . TRP A 1 87 ? 6.914 -4.408 -15.093 1.00 98.69 87 TRP A C 1
ATOM 710 O O . TRP A 1 87 ? 7.865 -3.665 -15.329 1.00 98.69 87 TRP A O 1
ATOM 720 N N . LEU A 1 88 ? 6.112 -4.236 -14.034 1.00 98.69 88 LEU A N 1
ATOM 721 C CA . LEU A 1 88 ? 6.265 -3.148 -13.056 1.00 98.69 88 LEU A CA 1
ATOM 722 C C . LEU A 1 88 ? 7.675 -3.140 -12.442 1.00 98.69 88 LEU A C 1
ATOM 724 O O . LEU A 1 88 ? 8.363 -2.118 -12.479 1.00 98.69 88 LEU A O 1
ATOM 728 N N . ALA A 1 89 ? 8.158 -4.297 -11.984 1.00 98.56 89 ALA A N 1
ATOM 729 C CA . ALA A 1 89 ? 9.517 -4.433 -11.462 1.00 98.56 89 ALA A CA 1
ATOM 730 C C . ALA A 1 89 ? 10.592 -4.112 -12.518 1.00 98.56 89 ALA A C 1
ATOM 732 O O . ALA A 1 89 ? 11.594 -3.459 -12.220 1.00 98.56 89 ALA A O 1
ATOM 733 N N . ASN A 1 90 ? 10.388 -4.507 -13.781 1.00 98.31 90 ASN A N 1
ATOM 734 C CA . ASN A 1 90 ? 11.304 -4.151 -14.868 1.00 98.31 90 ASN A CA 1
ATOM 735 C C . ASN A 1 90 ? 11.300 -2.644 -15.187 1.00 98.31 90 ASN A C 1
ATOM 737 O O . ASN A 1 90 ? 12.316 -2.116 -15.641 1.00 98.31 90 ASN A O 1
ATOM 741 N N . GLN A 1 91 ? 10.196 -1.945 -14.909 1.00 98.19 91 GLN A N 1
ATOM 742 C CA . GLN A 1 91 ? 10.103 -0.483 -14.962 1.00 98.19 91 GLN A CA 1
ATOM 743 C C . GLN A 1 91 ? 10.720 0.210 -13.730 1.00 98.19 91 GLN A C 1
ATOM 745 O O . GLN A 1 91 ? 10.608 1.433 -13.618 1.00 98.19 91 GLN A O 1
ATOM 750 N N . ALA A 1 92 ? 11.382 -0.545 -12.844 1.00 98.19 92 ALA A N 1
ATOM 751 C CA . ALA A 1 92 ? 11.950 -0.084 -11.579 1.00 98.19 92 ALA A CA 1
ATOM 752 C C . ALA A 1 92 ? 10.909 0.523 -10.623 1.00 98.19 92 ALA A C 1
ATOM 754 O O . ALA A 1 92 ? 11.221 1.429 -9.855 1.00 98.19 92 ALA A O 1
ATOM 755 N N . VAL A 1 93 ? 9.667 0.032 -10.676 1.00 98.50 93 VAL A N 1
ATOM 756 C CA . VAL A 1 93 ? 8.666 0.309 -9.641 1.00 98.50 93 VAL A CA 1
ATOM 757 C C . VAL A 1 93 ? 9.074 -0.465 -8.392 1.00 98.50 93 VAL A C 1
ATOM 759 O O . VAL A 1 93 ? 9.073 -1.696 -8.414 1.00 98.50 93 VAL A O 1
ATOM 762 N N . ILE A 1 94 ? 9.463 0.252 -7.339 1.00 97.69 94 ILE A N 1
ATOM 763 C CA . ILE A 1 94 ? 9.817 -0.360 -6.051 1.00 97.69 94 ILE A CA 1
ATOM 764 C C . ILE A 1 94 ? 8.584 -0.401 -5.152 1.00 97.69 94 ILE A C 1
ATOM 766 O O . ILE A 1 94 ? 8.274 -1.470 -4.620 1.00 97.69 94 ILE A O 1
ATOM 770 N N . ASP A 1 95 ? 7.841 0.708 -5.080 1.00 96.94 95 ASP A N 1
ATOM 771 C CA . ASP A 1 95 ? 6.661 0.817 -4.228 1.00 96.94 95 ASP A CA 1
ATOM 772 C C . ASP A 1 95 ? 5.361 0.800 -5.042 1.00 96.94 95 ASP A C 1
ATOM 774 O O . ASP A 1 95 ? 5.196 1.497 -6.052 1.00 96.94 95 ASP A O 1
ATOM 778 N N . LEU A 1 96 ? 4.418 -0.015 -4.568 1.00 98.12 96 LEU A N 1
ATOM 779 C CA . LEU A 1 96 ? 3.072 -0.159 -5.112 1.00 98.12 96 LEU A CA 1
ATOM 780 C C . LEU A 1 96 ? 2.072 0.453 -4.139 1.00 98.12 96 LEU A C 1
ATOM 782 O O . LEU A 1 96 ? 1.989 0.045 -2.982 1.00 98.12 96 LEU A O 1
ATOM 786 N N . HIS A 1 97 ? 1.268 1.386 -4.635 1.00 97.81 97 HIS A N 1
ATOM 787 C CA . HIS A 1 97 ? 0.262 2.093 -3.853 1.00 97.81 97 HIS A CA 1
ATOM 788 C C . HIS A 1 97 ? -1.122 1.858 -4.471 1.00 97.81 97 HIS A C 1
ATOM 790 O O . HIS A 1 97 ? -1.618 2.711 -5.218 1.00 97.81 97 HIS A O 1
ATOM 796 N N . PRO A 1 98 ? -1.737 0.684 -4.218 1.00 97.81 98 PRO A N 1
ATOM 797 C CA . PRO A 1 98 ? -3.106 0.421 -4.637 1.00 97.81 98 PRO A CA 1
ATOM 798 C C . PRO A 1 98 ? -4.069 1.348 -3.909 1.00 97.81 98 PRO A C 1
ATOM 800 O O . PRO A 1 98 ? -3.906 1.637 -2.722 1.00 97.81 98 PRO A O 1
ATOM 803 N N . TRP A 1 99 ? -5.107 1.779 -4.613 1.00 97.56 99 TRP A N 1
ATOM 804 C CA . TRP A 1 99 ? -6.226 2.458 -3.977 1.00 97.56 99 TRP A CA 1
ATOM 805 C C . TRP A 1 99 ? -6.917 1.521 -2.979 1.00 97.56 99 TRP A C 1
ATOM 807 O O . TRP A 1 99 ? -7.025 0.311 -3.195 1.00 97.56 99 TRP A O 1
ATOM 817 N N . THR A 1 100 ? -7.430 2.072 -1.879 1.00 96.69 100 THR A N 1
ATOM 818 C CA . THR A 1 100 ? -8.194 1.293 -0.892 1.00 96.69 100 THR A CA 1
ATOM 819 C C . THR A 1 100 ? -9.610 0.969 -1.370 1.00 96.69 100 THR A C 1
ATOM 821 O O . THR A 1 100 ? -10.237 0.064 -0.822 1.00 96.69 100 THR A O 1
ATOM 824 N N . SER A 1 101 ? -10.089 1.608 -2.438 1.00 96.94 101 SER A N 1
ATOM 825 C CA . SER A 1 101 ? -11.292 1.233 -3.186 1.00 96.94 101 SER A CA 1
ATOM 826 C C . SER A 1 101 ? -10.963 0.361 -4.405 1.00 96.94 101 SER A C 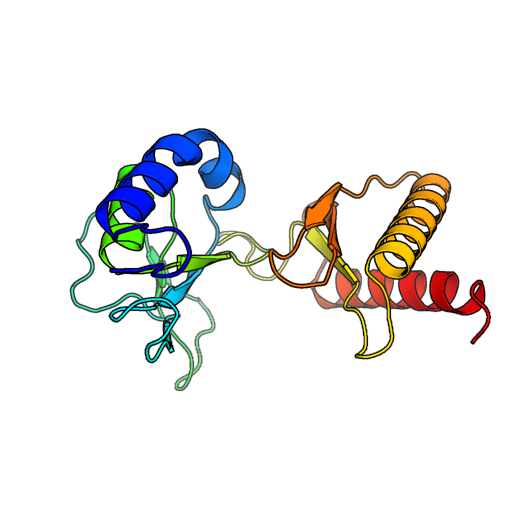1
ATOM 828 O O . SER A 1 101 ? -9.805 0.236 -4.816 1.00 96.94 101 SER A O 1
ATOM 830 N N . ARG A 1 102 ? -11.988 -0.286 -4.965 1.00 96.88 102 ARG A N 1
ATOM 831 C CA . ARG A 1 102 ? -11.897 -1.034 -6.229 1.00 96.88 102 ARG A CA 1
ATOM 832 C C . ARG A 1 102 ? -12.364 -0.173 -7.398 1.00 96.88 102 ARG A C 1
ATOM 834 O O . ARG A 1 102 ? -13.155 0.737 -7.204 1.00 96.88 102 ARG A O 1
ATOM 841 N N . CYS A 1 103 ? -11.942 -0.514 -8.612 1.00 97.38 103 CYS A N 1
ATOM 842 C CA . CYS A 1 103 ? -12.327 0.156 -9.859 1.00 97.38 103 CYS A CA 1
ATOM 843 C C . CYS A 1 103 ? -13.854 0.291 -10.010 1.00 97.38 103 CYS A C 1
ATOM 845 O O . CYS A 1 103 ? -14.346 1.345 -10.396 1.00 97.38 103 CYS A O 1
ATOM 847 N N . GLU A 1 104 ? -14.594 -0.772 -9.677 1.00 95.56 104 GLU A N 1
ATOM 848 C CA . GLU A 1 104 ? -16.060 -0.849 -9.792 1.00 95.56 104 GLU A CA 1
ATOM 849 C C . GLU A 1 104 ? -16.811 0.016 -8.769 1.00 95.56 104 GLU A C 1
ATOM 851 O O . GLU A 1 104 ? -17.938 0.427 -9.015 1.00 95.56 104 GLU A O 1
ATOM 856 N N . SER A 1 105 ? -16.175 0.319 -7.635 1.00 95.69 105 SER A N 1
ATOM 857 C CA . SER A 1 105 ? -16.762 1.070 -6.525 1.00 95.69 105 SER A CA 1
ATOM 858 C C . SER A 1 105 ? -15.744 2.076 -5.987 1.00 95.69 105 SER A C 1
ATOM 860 O O . SER A 1 105 ? -15.442 2.113 -4.796 1.00 95.69 105 SER A O 1
ATOM 862 N N . TYR A 1 106 ? -15.170 2.887 -6.882 1.00 95.44 106 TYR A N 1
ATOM 863 C CA . TYR A 1 106 ? -13.977 3.705 -6.612 1.00 95.44 106 TYR A CA 1
ATOM 864 C C . TYR A 1 106 ? -14.165 4.759 -5.513 1.00 95.44 106 TYR A C 1
ATOM 866 O O . TYR A 1 106 ? -13.172 5.234 -4.962 1.00 95.44 106 TYR A O 1
ATOM 874 N N . ARG A 1 107 ? -15.412 5.082 -5.150 1.00 95.69 107 ARG A N 1
ATOM 875 C CA . ARG A 1 107 ? -15.775 5.994 -4.051 1.00 95.69 107 ARG A CA 1
ATOM 876 C C . ARG A 1 107 ? -15.925 5.321 -2.684 1.00 95.69 107 ARG A C 1
ATOM 878 O O . ARG A 1 107 ? -16.011 6.019 -1.675 1.00 95.69 107 ARG A O 1
ATOM 885 N N . ASN A 1 108 ? -15.972 3.992 -2.644 1.00 97.31 108 ASN A N 1
ATOM 886 C CA . ASN A 1 108 ? -16.170 3.227 -1.419 1.00 97.31 108 ASN A CA 1
ATOM 887 C C . ASN A 1 108 ? -14.904 2.422 -1.112 1.00 97.31 108 ASN A C 1
ATOM 889 O O . ASN A 1 108 ? -14.541 1.521 -1.879 1.00 97.31 108 ASN A O 1
ATOM 893 N N . PRO A 1 109 ? -14.180 2.743 -0.030 1.00 97.56 109 PRO A N 1
ATOM 894 C CA . PRO A 1 109 ? -13.033 1.950 0.367 1.00 97.56 109 PRO A CA 1
ATOM 895 C C . PRO A 1 109 ? -13.475 0.579 0.881 1.00 97.56 109 PRO A C 1
ATOM 897 O O . PRO A 1 109 ? -14.505 0.434 1.530 1.00 97.56 109 PRO A O 1
ATOM 900 N N . THR A 1 110 ? -12.625 -0.421 0.674 1.00 97.19 110 THR A N 1
ATOM 901 C CA . THR A 1 110 ? -12.778 -1.743 1.298 1.00 97.19 110 THR A CA 1
ATOM 902 C C . THR A 1 110 ? -11.997 -1.853 2.611 1.00 97.19 110 THR A C 1
ATOM 904 O O . THR A 1 110 ? -11.934 -2.930 3.200 1.00 97.19 110 THR A O 1
ATOM 907 N N . TYR A 1 111 ? -11.315 -0.779 3.025 1.00 97.44 111 TYR A N 1
ATOM 908 C CA . TYR A 1 111 ? -10.513 -0.728 4.244 1.00 97.44 111 TYR A CA 1
ATOM 909 C C . TYR A 1 111 ? -10.617 0.638 4.920 1.00 97.44 111 TYR A C 1
ATOM 911 O O . TYR A 1 111 ? -10.483 1.665 4.256 1.00 97.44 111 TYR A O 1
ATOM 919 N N . ALA A 1 112 ? -10.744 0.633 6.243 1.00 97.62 112 ALA A N 1
ATOM 920 C CA . ALA A 1 112 ? -10.358 1.751 7.091 1.00 97.62 112 ALA A CA 1
ATOM 921 C C . ALA A 1 112 ? -8.900 1.545 7.533 1.00 97.62 112 ALA A C 1
ATOM 923 O O . ALA A 1 112 ? -8.480 0.416 7.808 1.00 97.62 112 ALA A O 1
ATOM 924 N N . LEU A 1 113 ? -8.116 2.621 7.565 1.00 96.00 113 LEU A N 1
ATOM 925 C CA . LEU A 1 113 ? -6.679 2.567 7.823 1.00 96.00 113 LEU A CA 1
ATOM 926 C C . LEU A 1 113 ? -6.332 3.383 9.063 1.00 96.00 113 LEU A C 1
ATOM 928 O O . LEU A 1 113 ? -6.632 4.570 9.115 1.00 96.00 113 LEU A O 1
ATOM 932 N N . ILE A 1 114 ? -5.644 2.757 10.011 1.00 98.06 114 ILE A N 1
ATOM 933 C CA . ILE A 1 114 ? -4.987 3.443 11.125 1.00 98.06 114 ILE A CA 1
ATOM 934 C C . ILE A 1 114 ? -3.494 3.470 10.803 1.00 98.06 114 ILE A C 1
ATOM 936 O O . ILE A 1 114 ? -2.882 2.405 10.683 1.00 98.06 114 ILE A O 1
ATOM 940 N N . ASP A 1 115 ? -2.915 4.660 10.650 1.00 96.81 115 ASP A N 1
ATOM 941 C CA . ASP A 1 115 ? -1.479 4.831 10.411 1.00 96.81 115 ASP A CA 1
ATOM 942 C C . ASP A 1 115 ? -0.783 5.304 11.690 1.00 96.81 115 ASP A C 1
ATOM 944 O O . ASP A 1 115 ? -1.095 6.369 12.224 1.00 96.81 115 ASP A O 1
ATOM 948 N N . ILE A 1 116 ? 0.116 4.477 12.222 1.00 96.06 116 ILE A N 1
ATOM 949 C CA . ILE A 1 116 ? 0.876 4.763 13.439 1.00 96.06 116 ILE A CA 1
ATOM 950 C C . ILE A 1 116 ? 2.283 5.166 13.017 1.00 96.06 116 ILE A C 1
ATOM 952 O O . ILE A 1 116 ? 3.191 4.330 12.907 1.00 96.06 116 ILE A O 1
ATOM 956 N N . ASP A 1 117 ? 2.449 6.466 12.802 1.00 93.00 117 ASP A N 1
ATOM 957 C CA . ASP A 1 117 ? 3.718 7.065 12.418 1.00 93.00 117 ASP A CA 1
ATOM 958 C C . ASP A 1 117 ? 4.469 7.626 13.636 1.00 93.00 117 ASP A C 1
ATOM 960 O O . ASP A 1 117 ? 3.954 8.493 14.346 1.00 93.00 117 ASP A O 1
ATOM 964 N N . PRO A 1 118 ? 5.705 7.166 13.902 1.00 92.38 118 PRO A N 1
ATOM 965 C CA . PRO A 1 118 ? 6.498 7.700 14.997 1.00 92.38 118 PRO A CA 1
ATOM 966 C C . PRO A 1 118 ? 7.037 9.096 14.678 1.00 92.38 118 PRO A C 1
ATOM 968 O O . PRO A 1 118 ? 7.661 9.320 13.631 1.00 92.38 118 PRO A O 1
ATOM 971 N N . GLY A 1 119 ? 6.900 9.999 15.652 1.00 90.88 119 GLY A N 1
ATOM 972 C CA . GLY A 1 119 ? 7.682 11.230 15.706 1.00 90.88 119 GLY A CA 1
ATOM 973 C C . GLY A 1 119 ? 9.174 10.942 15.908 1.00 90.88 119 GLY A C 1
ATOM 974 O O . GLY A 1 119 ? 9.583 9.812 16.171 1.00 90.88 119 GLY A O 1
ATOM 975 N N . GLU A 1 120 ? 10.018 11.969 15.809 1.00 91.31 120 GLU A N 1
ATOM 976 C CA . GLU A 1 120 ? 11.484 11.813 15.870 1.00 91.31 120 GLU A CA 1
ATOM 977 C C . GLU A 1 120 ? 11.991 11.144 17.154 1.00 91.31 120 GLU A C 1
ATOM 979 O O . GLU A 1 120 ? 12.980 10.415 17.121 1.00 91.31 120 GLU A O 1
ATOM 984 N N . ARG A 1 121 ? 11.291 11.363 18.272 1.00 92.38 121 ARG A N 1
ATOM 985 C CA . ARG A 1 121 ? 11.639 10.825 19.596 1.00 92.38 121 ARG A CA 1
ATOM 986 C C . ARG A 1 121 ? 10.931 9.508 19.926 1.00 92.38 121 ARG A C 1
ATOM 988 O O . ARG A 1 121 ? 11.188 8.931 20.978 1.00 92.38 121 ARG A O 1
ATOM 995 N N . THR A 1 122 ? 10.025 9.046 19.067 1.00 92.50 122 THR A N 1
ATOM 996 C CA . THR A 1 122 ? 9.207 7.861 19.331 1.00 92.50 122 THR A CA 1
ATOM 997 C C . THR A 1 122 ? 9.965 6.605 18.918 1.00 92.50 122 THR A C 1
ATOM 999 O O . THR A 1 122 ? 10.297 6.401 17.751 1.00 92.50 122 THR A O 1
ATOM 1002 N N . THR A 1 123 ? 10.229 5.734 19.885 1.00 94.81 123 THR A N 1
ATOM 1003 C CA . THR A 1 123 ? 10.869 4.438 19.647 1.00 94.81 123 THR A CA 1
ATOM 1004 C C . THR A 1 123 ? 9.912 3.467 18.957 1.00 94.81 123 THR A C 1
ATOM 1006 O O . THR A 1 123 ? 8.694 3.530 19.130 1.00 94.81 123 THR A O 1
ATOM 1009 N N . PHE A 1 124 ? 10.454 2.486 18.233 1.00 95.50 124 PHE A N 1
ATOM 1010 C CA . PHE A 1 124 ? 9.628 1.437 17.627 1.00 95.50 124 PHE A CA 1
ATOM 1011 C C . PHE A 1 124 ? 8.843 0.622 18.673 1.00 95.50 124 PHE A C 1
ATOM 1013 O O . PHE A 1 124 ? 7.714 0.217 18.415 1.00 95.50 124 PHE A O 1
ATOM 1020 N N . GLN A 1 125 ? 9.384 0.434 19.883 1.00 95.81 125 GLN A N 1
ATOM 1021 C CA . GLN A 1 125 ? 8.650 -0.229 20.969 1.00 95.81 125 GLN A CA 1
ATOM 1022 C C . GLN A 1 125 ? 7.406 0.561 21.390 1.00 95.81 125 GLN A C 1
ATOM 1024 O O . GLN A 1 125 ? 6.358 -0.036 21.617 1.00 95.81 125 GLN A O 1
ATOM 1029 N N . GLN A 1 126 ? 7.474 1.896 21.411 1.00 94.50 126 GLN A N 1
ATOM 1030 C CA . GLN A 1 126 ? 6.290 2.729 21.641 1.00 94.50 126 GLN A CA 1
ATOM 1031 C C . GLN A 1 126 ? 5.267 2.579 20.506 1.00 94.50 126 GLN A C 1
ATOM 1033 O O . GLN A 1 126 ? 4.081 2.442 20.788 1.00 94.50 126 GLN A O 1
ATOM 1038 N N . VAL A 1 127 ? 5.702 2.507 19.241 1.00 95.62 127 VAL A N 1
ATOM 1039 C CA . VAL A 1 127 ? 4.807 2.224 18.096 1.00 95.62 127 VAL A CA 1
ATOM 1040 C C . VAL A 1 127 ? 4.088 0.880 18.271 1.00 95.62 127 VAL A C 1
ATOM 1042 O O . VAL A 1 127 ? 2.880 0.791 18.054 1.00 95.62 127 VAL A O 1
ATOM 1045 N N . VAL A 1 128 ? 4.796 -0.162 18.724 1.00 96.38 128 VAL A N 1
ATOM 1046 C CA . VAL A 1 128 ? 4.198 -1.473 19.037 1.00 96.38 128 VAL A CA 1
ATOM 1047 C C . VAL A 1 128 ? 3.194 -1.372 20.189 1.00 96.38 128 VAL A C 1
ATOM 1049 O O . VAL A 1 128 ? 2.128 -1.985 20.119 1.00 96.38 128 VAL A O 1
ATOM 1052 N N . THR A 1 129 ? 3.489 -0.587 21.229 1.00 94.94 129 THR A N 1
ATOM 1053 C CA . THR A 1 129 ? 2.543 -0.321 22.324 1.00 94.94 129 THR A CA 1
ATOM 1054 C C . THR A 1 129 ? 1.266 0.336 21.805 1.00 94.94 129 THR A C 1
ATOM 1056 O O . THR A 1 129 ? 0.181 -0.167 22.090 1.00 94.94 129 THR A O 1
ATOM 1059 N N . PHE A 1 130 ? 1.36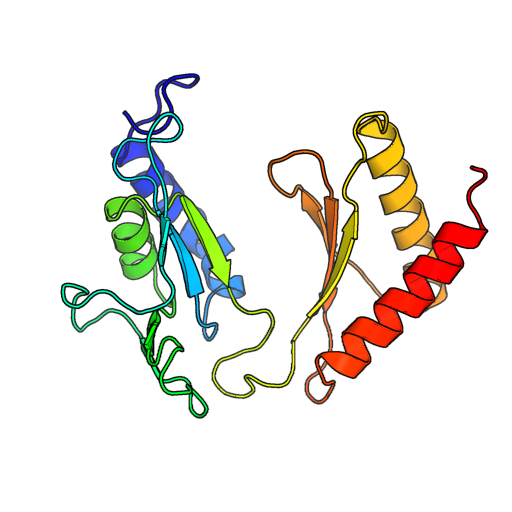7 1.376 20.970 1.00 94.75 130 PHE A N 1
ATOM 1060 C CA . PHE A 1 130 ? 0.196 1.988 20.334 1.00 94.75 130 PHE A CA 1
ATOM 1061 C C . PHE A 1 130 ? -0.585 0.981 19.485 1.00 94.75 130 PHE A C 1
ATOM 1063 O O . PHE A 1 130 ? -1.806 0.899 19.605 1.00 94.75 130 PHE A O 1
ATOM 1070 N N . ALA A 1 131 ? 0.095 0.153 18.687 1.00 96.69 131 ALA A N 1
ATOM 1071 C CA . ALA A 1 131 ? -0.571 -0.876 17.889 1.00 96.69 131 ALA A CA 1
ATOM 1072 C C . ALA A 1 131 ? -1.362 -1.875 18.757 1.00 96.69 131 ALA A C 1
ATOM 1074 O O . ALA A 1 131 ? -2.460 -2.285 18.380 1.00 96.69 131 ALA A O 1
ATOM 1075 N N . ARG A 1 132 ? -0.848 -2.229 19.944 1.00 96.50 132 ARG A N 1
ATOM 1076 C CA . ARG A 1 132 ? -1.558 -3.075 20.919 1.00 96.50 132 ARG A CA 1
ATOM 1077 C C . ARG A 1 132 ? -2.759 -2.371 21.548 1.00 96.50 132 ARG A C 1
ATOM 1079 O O . ARG A 1 132 ? -3.779 -3.020 21.746 1.00 96.50 132 ARG A O 1
ATOM 1086 N N . LEU A 1 133 ? -2.675 -1.068 21.820 1.00 96.25 133 LEU A N 1
ATOM 1087 C CA . LEU A 1 133 ? -3.825 -0.292 22.304 1.00 96.25 133 LEU A CA 1
ATOM 1088 C C . LEU A 1 133 ? -4.955 -0.267 21.272 1.00 96.25 133 LEU A C 1
ATOM 1090 O O . LEU A 1 133 ? -6.104 -0.533 21.618 1.00 96.25 133 LEU A O 1
ATOM 1094 N N . TYR A 1 134 ? -4.626 -0.044 19.996 1.00 97.38 134 TYR A N 1
ATOM 1095 C CA . TYR A 1 134 ? -5.606 -0.163 18.916 1.00 97.38 134 TYR A CA 1
ATOM 1096 C C . TYR A 1 134 ? -6.178 -1.578 18.815 1.00 97.38 134 TYR A C 1
ATOM 1098 O O . TYR A 1 134 ? -7.385 -1.720 18.657 1.00 97.38 134 TYR A O 1
ATOM 1106 N N . ALA A 1 135 ? -5.359 -2.627 18.955 1.00 97.00 135 ALA A N 1
ATOM 1107 C CA . ALA A 1 135 ? -5.858 -4.003 18.968 1.00 97.00 135 ALA A CA 1
ATOM 1108 C C . ALA A 1 135 ? -6.871 -4.239 20.105 1.00 97.00 135 ALA A C 1
ATOM 1110 O O . ALA A 1 135 ? -7.930 -4.819 19.869 1.00 97.00 135 ALA A O 1
ATOM 1111 N N . THR A 1 136 ? -6.592 -3.735 21.311 1.00 96.69 136 THR A N 1
ATOM 1112 C CA . THR A 1 136 ? -7.526 -3.791 22.445 1.00 96.69 136 THR A CA 1
ATOM 1113 C C . THR A 1 136 ? -8.818 -3.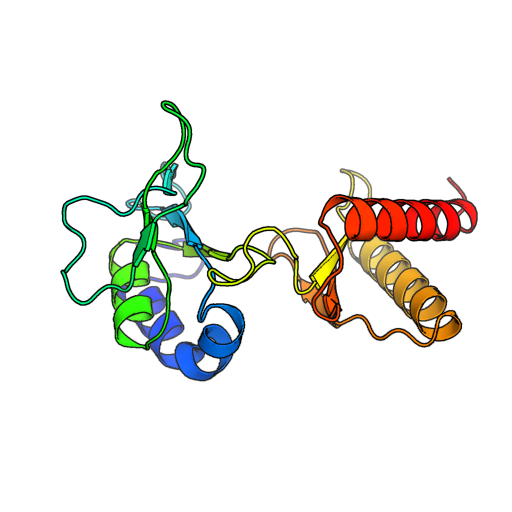036 22.144 1.00 96.69 136 THR A C 1
ATOM 1115 O O . THR A 1 136 ? -9.900 -3.587 22.340 1.00 96.69 136 THR A O 1
ATOM 1118 N N . ALA A 1 137 ? -8.734 -1.799 21.648 1.00 97.06 137 ALA A N 1
ATOM 1119 C CA . ALA A 1 137 ? -9.906 -0.981 21.344 1.00 97.06 137 ALA A CA 1
ATOM 1120 C C . ALA A 1 137 ? -10.783 -1.613 20.248 1.00 97.06 137 ALA A C 1
ATOM 1122 O O . ALA A 1 137 ? -11.994 -1.733 20.416 1.00 97.06 137 ALA A O 1
ATOM 1123 N N . LEU A 1 138 ? -10.171 -2.100 19.164 1.00 97.69 138 LEU A N 1
ATOM 1124 C CA . LEU A 1 138 ? -10.868 -2.832 18.103 1.00 97.69 138 LEU A CA 1
ATOM 1125 C C . LEU A 1 138 ? -11.540 -4.104 18.640 1.00 97.69 138 LEU A C 1
ATOM 1127 O O . LEU A 1 138 ? -12.693 -4.369 18.301 1.00 97.69 138 LEU A O 1
ATOM 1131 N N . GLY A 1 139 ? -10.868 -4.835 19.536 1.00 97.56 139 GLY A N 1
ATOM 1132 C CA . GLY A 1 139 ? -11.431 -6.007 20.207 1.00 97.56 139 GLY A CA 1
ATOM 1133 C C . GLY A 1 139 ? -12.705 -5.699 21.001 1.00 97.56 139 GLY A C 1
ATOM 1134 O O . GLY A 1 139 ? -13.668 -6.455 20.914 1.00 97.56 139 GLY A O 1
ATOM 1135 N N . HIS A 1 140 ? -12.760 -4.560 21.701 1.00 96.75 140 HIS A N 1
ATOM 1136 C CA . HIS A 1 140 ? -13.969 -4.122 22.418 1.00 96.75 140 HIS A CA 1
ATOM 1137 C C . HIS A 1 140 ? -15.122 -3.760 21.474 1.00 96.75 140 HIS A C 1
ATOM 1139 O O . HIS A 1 140 ? -16.285 -3.937 21.826 1.00 96.75 140 HIS A O 1
ATOM 1145 N N . LEU A 1 141 ? -14.808 -3.281 20.269 1.00 96.62 141 LEU A N 1
ATOM 1146 C CA . LEU A 1 141 ? -15.792 -2.980 19.228 1.00 96.62 141 LEU A CA 1
ATOM 1147 C C . LEU A 1 141 ? -16.222 -4.223 18.429 1.00 96.62 141 LEU A C 1
ATOM 1149 O O . LEU A 1 141 ? -17.069 -4.111 17.545 1.00 96.62 141 LEU A O 1
ATOM 1153 N N . GLY A 1 142 ? -15.639 -5.398 18.696 1.00 97.25 142 GLY A N 1
ATOM 1154 C CA . GLY A 1 142 ? -15.887 -6.614 17.916 1.00 97.25 142 GLY A CA 1
ATOM 1155 C C . GLY A 1 142 ? -15.333 -6.547 16.488 1.00 97.25 142 GLY A C 1
ATOM 1156 O O . GLY A 1 142 ? -15.805 -7.263 15.606 1.00 97.25 142 GLY A O 1
ATOM 1157 N N . VAL A 1 143 ? -14.345 -5.683 16.242 1.00 96.75 143 VAL A N 1
ATOM 1158 C CA . VAL A 1 143 ? -13.736 -5.456 14.926 1.00 96.75 143 VAL A CA 1
ATOM 1159 C C . VAL A 1 143 ? -12.331 -6.052 14.898 1.00 96.75 143 VAL A C 1
ATOM 1161 O O . VAL A 1 143 ? -11.585 -5.981 15.869 1.00 96.75 143 VAL A O 1
ATOM 1164 N N . THR A 1 144 ? -11.937 -6.632 13.763 1.00 96.62 144 THR A N 1
ATOM 1165 C CA . THR A 1 144 ? -10.577 -7.155 13.563 1.00 96.62 144 THR A CA 1
ATOM 1166 C C . THR A 1 144 ? -9.772 -6.232 12.654 1.00 96.62 144 THR A C 1
ATOM 1168 O O . THR A 1 144 ? -10.189 -5.933 11.535 1.00 96.62 144 THR A O 1
ATOM 1171 N N . GLY A 1 145 ? -8.600 -5.804 13.126 1.00 97.69 145 GLY A N 1
ATOM 1172 C CA . GLY A 1 145 ? -7.604 -5.082 12.336 1.00 97.69 145 GLY A CA 1
ATOM 1173 C C . GLY A 1 145 ? -6.375 -5.944 12.053 1.00 97.69 145 GLY A C 1
ATOM 1174 O O . GLY A 1 145 ? -5.950 -6.727 12.900 1.00 97.69 145 GLY A O 1
ATOM 1175 N N . PHE A 1 146 ? -5.783 -5.776 10.873 1.00 97.81 146 PHE A N 1
ATOM 1176 C CA . PHE A 1 146 ? -4.607 -6.516 10.420 1.00 97.81 146 PHE A CA 1
ATOM 1177 C C . PHE A 1 146 ? -3.392 -5.580 10.361 1.00 97.81 146 PHE A C 1
ATOM 1179 O O . PHE A 1 146 ? -3.334 -4.712 9.484 1.00 97.81 146 PHE A O 1
ATOM 1186 N N . PRO A 1 147 ? -2.426 -5.703 11.289 1.00 97.69 147 PRO A N 1
ATOM 1187 C CA . PRO A 1 147 ? -1.241 -4.860 11.291 1.00 97.69 147 PRO A CA 1
ATOM 1188 C C . PRO A 1 147 ? -0.255 -5.279 10.194 1.00 97.69 147 PRO A C 1
ATOM 1190 O O . PRO A 1 147 ? -0.001 -6.465 9.983 1.00 97.69 147 PRO A O 1
ATOM 1193 N N . LYS A 1 148 ? 0.369 -4.295 9.546 1.00 96.25 148 LYS A N 1
ATOM 1194 C CA . LYS A 1 148 ? 1.534 -4.476 8.677 1.00 96.25 148 LYS A CA 1
ATOM 1195 C C . LYS A 1 148 ? 2.586 -3.409 8.954 1.00 96.25 148 LYS A C 1
ATOM 1197 O O . LYS A 1 148 ? 2.259 -2.253 9.224 1.00 96.25 148 LYS A O 1
ATOM 1202 N N . LEU A 1 149 ? 3.857 -3.778 8.827 1.00 97.31 149 LEU A N 1
ATOM 1203 C CA . LEU A 1 149 ? 4.945 -2.800 8.820 1.00 97.31 149 LEU A CA 1
ATOM 1204 C C . LEU A 1 149 ? 4.833 -1.918 7.570 1.00 97.31 149 LEU A C 1
ATOM 1206 O O . LEU A 1 149 ? 4.444 -2.387 6.497 1.00 97.31 149 LEU A O 1
ATOM 1210 N N . THR A 1 150 ? 5.193 -0.641 7.689 1.00 94.75 150 THR A N 1
ATOM 1211 C CA . THR A 1 150 ? 5.229 0.263 6.525 1.00 94.75 150 THR A CA 1
ATOM 1212 C C . THR A 1 150 ? 6.470 0.068 5.657 1.00 94.75 150 THR A C 1
ATOM 1214 O O . THR A 1 150 ? 6.524 0.597 4.554 1.00 94.75 150 THR A O 1
ATOM 1217 N N . GLY A 1 151 ? 7.472 -0.670 6.147 1.00 92.56 151 GLY A N 1
ATOM 1218 C CA . GLY A 1 151 ? 8.806 -0.740 5.539 1.00 92.56 151 GLY A CA 1
ATOM 1219 C C . GLY A 1 151 ? 9.699 0.459 5.888 1.00 92.56 151 GLY A C 1
ATOM 1220 O O . GLY A 1 151 ? 10.84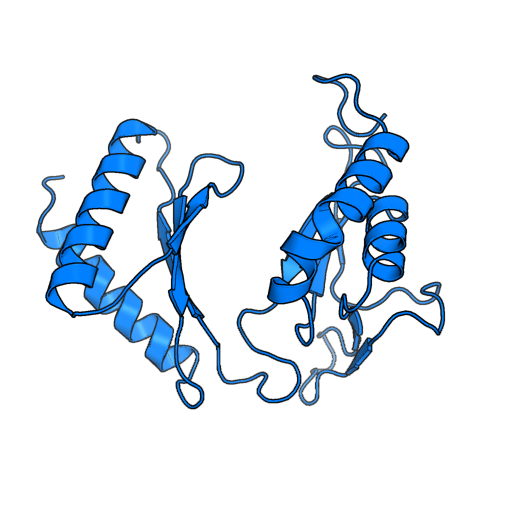8 0.504 5.461 1.00 92.56 151 GLY A O 1
ATOM 1221 N N . LYS A 1 152 ? 9.187 1.412 6.683 1.00 92.12 152 LYS A N 1
ATOM 1222 C CA . LYS A 1 152 ? 9.941 2.531 7.265 1.00 92.12 152 LYS A CA 1
ATOM 1223 C C . LYS A 1 152 ? 9.997 2.384 8.789 1.00 92.12 152 LYS A C 1
ATOM 1225 O O . LYS A 1 152 ? 10.573 1.425 9.287 1.00 92.12 152 LYS A O 1
ATOM 1230 N N . ARG A 1 153 ? 9.409 3.325 9.537 1.00 94.81 153 ARG A N 1
ATOM 1231 C CA . ARG A 1 153 ? 9.435 3.344 11.013 1.00 94.81 153 ARG A CA 1
ATOM 1232 C C . ARG A 1 153 ? 8.089 3.002 11.668 1.00 94.81 153 ARG A C 1
ATOM 1234 O O . ARG A 1 153 ? 8.053 2.799 12.875 1.00 94.81 153 ARG A O 1
ATOM 1241 N N . GLY A 1 154 ? 7.005 2.975 10.891 1.00 96.69 154 GLY A N 1
ATOM 1242 C CA . GLY A 1 154 ? 5.630 2.903 11.392 1.00 96.69 154 GLY A CA 1
ATOM 1243 C C . GLY A 1 154 ? 4.946 1.547 11.211 1.00 96.69 154 GLY A C 1
ATOM 1244 O O . GLY A 1 154 ? 5.472 0.624 10.575 1.00 96.69 154 GLY A O 1
ATOM 1245 N N . ILE A 1 155 ? 3.732 1.462 11.754 1.00 98.00 155 ILE A N 1
ATOM 1246 C CA . ILE A 1 155 ? 2.810 0.331 11.605 1.00 98.00 155 ILE A CA 1
ATOM 1247 C C . ILE A 1 155 ? 1.486 0.860 11.070 1.00 98.00 155 ILE A C 1
ATOM 1249 O O . ILE A 1 155 ? 0.931 1.808 11.609 1.00 98.00 155 ILE A O 1
ATOM 1253 N N . GLN A 1 156 ? 0.944 0.186 10.063 1.00 97.94 156 GLN A N 1
ATOM 1254 C CA . GLN A 1 156 ? -0.410 0.429 9.583 1.00 97.94 156 GLN A CA 1
ATOM 1255 C C . GLN A 1 156 ? -1.324 -0.713 10.005 1.00 97.94 156 GLN A C 1
ATOM 1257 O O . GLN A 1 156 ? -0.989 -1.875 9.776 1.00 97.94 156 GLN A O 1
ATOM 1262 N N . ILE A 1 157 ? -2.491 -0.404 10.562 1.00 98.38 157 ILE A N 1
ATOM 1263 C CA . ILE A 1 157 ? -3.528 -1.388 10.880 1.00 98.38 157 ILE A CA 1
ATOM 1264 C C . ILE A 1 157 ? -4.662 -1.231 9.873 1.00 98.38 157 ILE A C 1
ATOM 1266 O O . ILE A 1 157 ? -5.287 -0.177 9.775 1.00 98.38 157 ILE A O 1
ATOM 1270 N N . TRP A 1 158 ? -4.911 -2.296 9.119 1.00 98.06 158 TRP A N 1
ATOM 1271 C CA . TRP A 1 158 ? -5.912 -2.342 8.061 1.00 98.06 158 TRP A CA 1
ATOM 1272 C C . TRP A 1 158 ? -7.157 -3.045 8.577 1.00 98.06 158 TRP A C 1
ATOM 1274 O O . TRP A 1 158 ? -7.106 -4.224 8.921 1.00 98.06 158 TRP A O 1
ATOM 1284 N N . VAL A 1 159 ? -8.275 -2.333 8.625 1.00 98.19 159 VAL A N 1
ATOM 1285 C CA . VAL A 1 159 ? -9.566 -2.868 9.058 1.00 98.19 159 VAL A CA 1
ATOM 1286 C C . VAL A 1 159 ? -10.424 -3.081 7.813 1.00 98.19 159 VAL A C 1
ATOM 1288 O O . VAL A 1 159 ? -10.749 -2.095 7.155 1.00 98.19 159 VAL A O 1
ATOM 1291 N N . PRO A 1 160 ? -10.774 -4.323 7.433 1.00 97.19 160 PRO A N 1
ATOM 1292 C CA . PRO A 1 160 ? -11.676 -4.571 6.314 1.00 97.19 160 PRO A CA 1
ATOM 1293 C C . PRO A 1 160 ? -13.052 -3.966 6.577 1.00 97.19 160 PRO A C 1
ATOM 1295 O O . PRO A 1 160 ? -13.600 -4.094 7.671 1.00 97.19 160 PRO A O 1
ATOM 1298 N N . VAL A 1 161 ? -13.616 -3.328 5.559 1.00 95.69 161 VAL A N 1
ATOM 1299 C CA . VAL A 1 161 ? -14.916 -2.659 5.623 1.00 95.69 161 VAL A CA 1
ATOM 1300 C C . VAL A 1 161 ? -15.813 -3.255 4.542 1.00 95.69 161 VAL A C 1
ATOM 1302 O O . VAL A 1 161 ? -15.353 -3.527 3.433 1.00 95.69 161 VAL A O 1
ATOM 1305 N N . ARG A 1 162 ? -17.086 -3.503 4.874 1.00 92.12 162 ARG A N 1
ATOM 1306 C CA . ARG A 1 162 ? -18.088 -3.942 3.889 1.00 92.12 162 ARG A CA 1
ATOM 1307 C C . ARG A 1 162 ? -18.354 -2.840 2.864 1.00 92.12 162 ARG A C 1
ATOM 1309 O O . ARG A 1 162 ? -18.208 -1.658 3.170 1.00 92.12 162 ARG A O 1
ATOM 1316 N N . ASP A 1 163 ? -18.829 -3.224 1.690 1.00 89.56 163 ASP A N 1
ATOM 1317 C CA . ASP A 1 163 ? -19.207 -2.258 0.663 1.00 89.56 163 ASP A CA 1
ATOM 1318 C C . ASP A 1 163 ? -20.310 -1.304 1.160 1.00 89.56 163 ASP A C 1
ATOM 1320 O O . ASP A 1 163 ? -21.160 -1.665 1.981 1.00 89.56 163 ASP A O 1
ATOM 1324 N N . GLY A 1 164 ? -20.275 -0.065 0.664 1.00 91.69 164 GLY A N 1
ATOM 1325 C CA . GLY A 1 164 ? -21.268 0.977 0.949 1.00 91.69 164 GLY A CA 1
ATOM 1326 C C . GLY A 1 164 ? -20.817 2.078 1.912 1.00 91.69 164 GLY A C 1
ATOM 1327 O O . GLY A 1 164 ? -21.436 3.139 1.926 1.00 91.69 164 GLY A O 1
ATOM 1328 N N . TYR A 1 165 ? -19.725 1.893 2.662 1.00 96.56 165 TYR A N 1
ATOM 1329 C CA . TYR A 1 165 ? -19.136 2.994 3.434 1.00 96.56 165 TYR A CA 1
ATOM 1330 C C . TYR A 1 165 ? -18.361 3.952 2.529 1.00 96.56 165 TYR A C 1
ATOM 1332 O O . TYR A 1 165 ? -17.735 3.529 1.556 1.00 96.56 165 TYR A O 1
ATOM 1340 N N . THR A 1 166 ? -18.403 5.248 2.826 1.00 97.50 166 THR A N 1
ATOM 1341 C CA . THR A 1 166 ? -17.637 6.273 2.103 1.00 97.50 166 THR A CA 1
ATOM 1342 C C . THR A 1 166 ? -16.265 6.494 2.737 1.00 97.50 166 THR A C 1
ATOM 1344 O O . THR A 1 166 ? -16.029 6.148 3.898 1.00 97.50 166 THR A O 1
ATOM 1347 N N . PHE A 1 167 ? -15.353 7.118 1.988 1.00 97.44 167 PHE A N 1
ATOM 1348 C CA . PHE A 1 167 ? -14.069 7.562 2.536 1.00 97.44 167 PHE A CA 1
ATOM 1349 C C . PHE A 1 167 ? -14.241 8.446 3.774 1.00 97.44 167 PHE A C 1
ATOM 1351 O O . PHE A 1 167 ? -13.571 8.200 4.775 1.00 97.44 167 PHE A O 1
ATOM 1358 N N . ASP A 1 168 ? -15.173 9.402 3.740 1.00 98.06 168 ASP A N 1
ATOM 1359 C CA . ASP A 1 168 ? -15.451 10.282 4.878 1.00 98.06 168 ASP A CA 1
ATOM 1360 C C . ASP A 1 168 ? -15.890 9.490 6.111 1.00 98.06 168 ASP A C 1
ATOM 1362 O O . ASP A 1 168 ? -15.291 9.637 7.168 1.00 98.06 168 ASP A O 1
ATOM 1366 N N . GLN A 1 169 ? -16.835 8.557 5.961 1.00 97.88 169 GLN A N 1
ATOM 1367 C CA . GLN A 1 169 ? -17.293 7.724 7.077 1.00 97.88 169 GLN A CA 1
ATOM 1368 C C . GLN A 1 169 ? -16.157 6.899 7.691 1.00 97.88 169 GLN A C 1
ATOM 1370 O O . GLN A 1 169 ? -16.031 6.830 8.913 1.00 97.88 169 GLN A O 1
ATOM 1375 N N . THR A 1 170 ? -15.312 6.278 6.860 1.00 97.81 170 THR A N 1
ATOM 1376 C CA . THR A 1 170 ? -14.171 5.502 7.371 1.00 97.81 170 THR A CA 1
ATOM 1377 C C . THR A 1 170 ? -13.123 6.380 8.050 1.00 97.81 170 THR A C 1
ATOM 1379 O O . THR A 1 170 ? -12.591 5.987 9.087 1.00 97.81 170 THR A O 1
ATOM 1382 N N . ARG A 1 171 ? -12.848 7.576 7.511 1.00 98.00 171 ARG A N 1
ATOM 1383 C CA . ARG A 1 171 ? -11.926 8.550 8.108 1.00 98.00 171 ARG A CA 1
ATOM 1384 C C . ARG A 1 171 ? -12.446 9.034 9.455 1.00 98.00 171 ARG A C 1
ATOM 1386 O O . ARG A 1 171 ? -11.682 9.071 10.413 1.00 98.00 171 ARG A O 1
ATOM 1393 N N . ASP A 1 172 ? -13.719 9.399 9.525 1.00 98.25 172 ASP A N 1
ATOM 1394 C CA . ASP A 1 172 ? -14.319 9.969 10.727 1.00 98.25 172 ASP A CA 1
ATOM 1395 C C . ASP A 1 172 ? -14.354 8.923 11.852 1.00 98.25 172 ASP A C 1
ATOM 1397 O O . ASP A 1 172 ? -13.934 9.216 12.973 1.00 98.25 172 ASP A O 1
ATOM 1401 N N . TRP A 1 173 ? -14.705 7.671 11.529 1.00 97.75 173 TRP A N 1
ATOM 1402 C CA . TRP A 1 173 ? -14.638 6.548 12.471 1.00 97.75 173 TRP A CA 1
ATOM 1403 C C . TRP A 1 173 ? -13.213 6.282 12.981 1.00 97.75 173 TRP A C 1
ATOM 1405 O O . TRP A 1 173 ? -13.004 6.147 14.189 1.00 97.75 173 TRP A O 1
ATOM 1415 N N . VAL A 1 174 ? -12.209 6.256 12.091 1.00 97.88 174 VAL A N 1
ATOM 1416 C CA . VAL A 1 174 ? -10.800 6.136 12.510 1.00 97.88 174 VAL A CA 1
ATOM 1417 C C . VAL A 1 174 ? -10.400 7.317 13.394 1.00 97.88 174 VAL A C 1
ATOM 1419 O O . VAL A 1 174 ? -9.750 7.115 14.413 1.00 97.88 174 VAL A O 1
ATOM 1422 N N . GLY A 1 175 ? -10.811 8.538 13.051 1.00 97.69 175 GLY A N 1
ATOM 1423 C CA . GLY A 1 175 ? -10.507 9.737 13.827 1.00 97.69 175 GLY A CA 1
ATOM 1424 C C . GLY A 1 175 ? -11.099 9.708 15.238 1.00 97.69 175 GLY A C 1
ATOM 1425 O O . GLY A 1 175 ? -10.439 10.125 16.189 1.00 97.69 175 GLY A O 1
ATOM 1426 N N . GLU A 1 176 ? -12.322 9.202 15.399 1.00 97.19 176 GLU A N 1
ATOM 1427 C CA . GLU A 1 176 ? -12.936 8.965 16.711 1.00 97.19 176 GLU A CA 1
ATOM 1428 C C . GLU A 1 176 ? -12.164 7.928 17.522 1.00 97.19 176 GLU A C 1
ATOM 1430 O O . GLU A 1 176 ? -11.810 8.188 18.675 1.00 97.19 176 GLU A O 1
ATOM 1435 N N . LEU A 1 177 ? -11.836 6.793 16.903 1.00 96.56 177 LEU A N 1
ATOM 1436 C CA . LEU A 1 177 ? -11.057 5.735 17.538 1.00 96.56 177 LEU A CA 1
ATOM 1437 C C . LEU A 1 177 ? -9.670 6.234 17.969 1.00 96.56 177 LEU A C 1
ATOM 1439 O O . LEU A 1 177 ? -9.248 5.984 19.097 1.00 96.56 177 LEU A O 1
ATOM 1443 N N . SER A 1 178 ? -8.973 6.973 17.106 1.00 95.56 178 SER A N 1
ATOM 1444 C CA . SER A 1 178 ? -7.657 7.542 17.398 1.00 95.56 178 SER A CA 1
ATOM 1445 C C . SER A 1 178 ? -7.698 8.564 18.529 1.00 95.56 178 SER A C 1
ATOM 1447 O O . SER A 1 178 ? -6.803 8.558 19.370 1.00 95.56 178 SER A O 1
ATOM 1449 N N . ARG A 1 179 ? -8.740 9.402 18.606 1.00 94.81 179 ARG A N 1
ATOM 1450 C CA . ARG A 1 179 ? -8.944 10.314 19.743 1.00 94.81 179 ARG A CA 1
ATOM 1451 C C . ARG A 1 179 ? -9.196 9.556 21.043 1.00 94.81 179 ARG A C 1
ATOM 1453 O O . ARG A 1 179 ? -8.620 9.915 22.065 1.00 94.81 179 ARG A O 1
ATOM 1460 N N . ALA A 1 180 ? -10.011 8.502 21.003 1.00 93.44 180 ALA A N 1
ATOM 1461 C CA . ALA A 1 180 ? -10.282 7.673 22.173 1.00 93.44 180 ALA A CA 1
ATOM 1462 C C . ALA A 1 180 ? -9.012 6.970 22.674 1.00 93.44 180 ALA A C 1
ATOM 1464 O O . ALA A 1 180 ? -8.704 7.048 23.858 1.00 93.44 180 ALA A O 1
ATOM 1465 N N . VAL A 1 181 ? -8.236 6.347 21.778 1.00 92.81 181 VAL A N 1
ATOM 1466 C CA . VAL A 1 181 ? -6.956 5.713 22.132 1.00 92.81 181 VAL A CA 1
ATOM 1467 C C . VAL A 1 181 ? -5.955 6.756 22.633 1.00 92.81 181 VAL A C 1
ATOM 1469 O O . VAL A 1 181 ? -5.354 6.554 23.686 1.00 92.81 181 VAL A O 1
ATOM 1472 N N . GLY A 1 182 ? -5.809 7.887 21.938 1.00 89.81 182 GLY A N 1
ATOM 1473 C CA . GLY A 1 182 ? -4.913 8.973 22.339 1.00 89.81 182 GLY A CA 1
ATOM 1474 C C . GLY A 1 182 ? -5.222 9.523 23.733 1.00 89.81 182 GLY A C 1
ATOM 1475 O O . GLY A 1 182 ? -4.301 9.750 24.505 1.00 89.81 182 GLY A O 1
ATOM 1476 N N . GLY A 1 183 ? -6.501 9.632 24.106 1.00 88.81 183 GLY A N 1
ATOM 1477 C CA . GLY A 1 183 ? -6.914 10.069 25.445 1.00 88.81 183 GLY A CA 1
ATOM 1478 C C . GLY A 1 183 ? -6.590 9.091 26.583 1.00 88.81 183 GLY A C 1
ATOM 1479 O O . GLY A 1 183 ? -6.734 9.454 27.746 1.00 88.81 183 GLY A O 1
ATOM 1480 N N . THR A 1 184 ? -6.163 7.859 26.278 1.00 84.88 184 THR A N 1
ATOM 1481 C CA . THR A 1 184 ? -5.764 6.860 27.292 1.00 84.88 184 THR A CA 1
ATOM 1482 C C . THR A 1 184 ? -4.263 6.834 27.572 1.00 84.88 184 THR A C 1
ATOM 1484 O O . THR A 1 184 ? -3.829 6.145 28.496 1.00 84.88 184 THR A O 1
ATOM 1487 N N . VAL A 1 185 ? -3.462 7.557 26.786 1.00 78.06 185 VAL A N 1
ATOM 1488 C CA . VAL A 1 185 ? -2.000 7.551 26.886 1.00 78.06 185 VAL A CA 1
ATOM 1489 C C . VAL A 1 185 ? -1.536 8.889 27.474 1.00 78.06 185 VAL A C 1
ATOM 1491 O O . VAL A 1 185 ? -1.940 9.926 26.956 1.00 78.06 185 VAL A O 1
ATOM 1494 N N . PRO A 1 186 ? -0.725 8.895 28.550 1.00 64.88 186 PRO A N 1
ATOM 1495 C CA . PRO A 1 186 ? -0.088 10.116 29.048 1.00 64.88 186 PRO A CA 1
ATOM 1496 C C . PRO A 1 186 ? 0.850 10.735 27.999 1.00 64.88 186 PRO A C 1
ATOM 1498 O O . PRO A 1 186 ? 1.386 9.998 27.169 1.00 64.88 186 PRO A O 1
ATOM 1501 N N . ASP A 1 187 ? 1.058 12.053 28.075 1.00 61.56 187 ASP A N 1
ATOM 1502 C CA . ASP A 1 187 ? 1.942 12.823 27.177 1.00 61.56 187 ASP A CA 1
ATOM 1503 C C . ASP A 1 187 ? 3.378 12.265 27.056 1.00 61.56 187 ASP A C 1
ATOM 1505 O O . ASP A 1 187 ? 3.963 11.843 28.085 1.00 61.56 187 ASP A O 1
#

pLDDT: mean 95.85, std 4.7, range [61.56, 98.75]

Radius of gyration: 18.49 Å; chains: 1; bounding box: 45×34×54 Å